Protein AF-0000000079631494 (afdb_homodimer)

Solvent-accessible surface area (backbone atoms only — not comparable to full-atom values): 11395 Å² total; per-residue (Å²): 136,80,81,76,77,78,72,81,71,77,82,71,71,75,70,73,71,72,65,66,73,71,82,59,70,70,81,43,51,79,74,49,32,54,52,45,53,49,49,53,51,52,52,49,53,52,49,53,52,50,48,50,33,50,52,49,50,50,53,48,37,70,70,36,86,76,30,81,77,44,80,50,66,51,57,29,47,50,50,47,45,51,50,52,53,51,44,51,50,56,51,55,66,71,97,136,78,81,76,76,77,71,79,70,78,83,72,73,77,69,66,71,67,64,64,74,70,84,60,67,66,80,41,51,76,75,47,31,52,52,46,52,49,50,53,52,52,52,50,53,50,48,52,51,52,48,50,34,51,53,48,49,50,52,48,38,70,71,36,86,77,30,80,78,43,80,50,66,49,57,30,45,50,50,48,46,51,50,51,52,52,45,52,50,57,53,56,66,71,98

pLDDT: mean 73.11, std 28.24, range [25.7, 98.31]

Organism: Gossypium tomentosum (NCBI:txid34277)

Sequence (190 aa):
MINRLVQHQSTQYPTLEELSIGMIKFKAFDLGCHQIARRVWKDYYAKVRREKISERMKYLQDLVPGCNRITNKAGMLNEIINYVQSLQRQVKVKKMINRLVQHQSTQYPTLEELSIGMIKFKAFDLGCHQIARRVWKDYYAKVRREKISERMKYLQDLVPGCNRITNKAGMLNEIINYVQSLQRQVKVKK

InterPro domains:
  IPR006689 Small GTPase superfamily, ARF/SAR type [PF00025] (3-48)
  IPR006689 Small GTPase superfamily, ARF/SAR type [PR00328] (10-34)
  IPR006689 Small GTPase superfamily, ARF/SAR type [PR00328] (37-62)
  IPR011598 Myc-type, basic helix-loop-helix (bHLH) domain [PS50888] (37-87)
  IPR011598 Myc-type, basic helix-loop-helix (bHLH) domain [SM00353] (43-93)
  IPR024097 Basic helix-loop-helix leucine zipper transcription factor [PTHR12565] (47-91)
  IPR027417 P-loop containing nucleoside triphosphate hydrolase [G3DSA:3.40.50.300] (2-49)
  IPR036638 Helix-loop-helix DNA-binding domain superfamily [G3DSA:4.10.280.10] (50-95)
  IPR036638 Helix-loop-helix DNA-binding domain superfamily [SSF47459] (38-93)

Secondary structure (DSSP, 8-state):
------------S-------SSS------HHHHHHHHHHHHHHHHHHHHHHHHHHHHHHHHHHSTTGGG--SHHHHHHHHHHHHHHHHHHHHHT-/------------S-------SSS------HHHHHHHHHHHHHHHHHHHHHHHHHHHHHHHHHHSTTGGG--SHHHHHHHHHHHHHHHHHHHHHT-

Structure (mmCIF, N/CA/C/O backbone):
data_AF-0000000079631494-model_v1
#
loop_
_entity.id
_entity.type
_entity.pdbx_description
1 polymer 'BHLH domain-containing protein'
#
loop_
_atom_site.group_PDB
_atom_site.id
_atom_site.type_symbol
_atom_site.label_atom_id
_atom_site.label_alt_id
_atom_site.label_comp_id
_atom_site.label_asym_id
_atom_site.label_entity_id
_atom_site.label_seq_id
_atom_site.pdbx_PDB_ins_code
_atom_site.Cartn_x
_atom_site.Cartn_y
_atom_site.Cartn_z
_atom_site.occupancy
_atom_site.B_iso_or_equiv
_atom_site.auth_seq_id
_atom_site.auth_comp_id
_atom_site.auth_asym_id
_atom_site.auth_atom_id
_atom_site.pdbx_PDB_model_num
ATOM 1 N N . MET A 1 1 ? 5.613 -51.5 45.906 1 25.7 1 MET A N 1
ATOM 2 C CA . MET A 1 1 ? 4.691 -50.594 45.188 1 25.7 1 MET A CA 1
ATOM 3 C C . MET A 1 1 ? 5.367 -49.969 43.969 1 25.7 1 MET A C 1
ATOM 5 O O . MET A 1 1 ? 6.141 -49.031 44.125 1 25.7 1 MET A O 1
ATOM 9 N N . ILE A 1 2 ? 5.715 -50.656 42.938 1 30.06 2 ILE A N 1
ATOM 10 C CA . ILE A 1 2 ? 6.652 -50.5 41.812 1 30.06 2 ILE A CA 1
ATOM 11 C C . ILE A 1 2 ? 6.16 -49.438 40.844 1 30.06 2 ILE A C 1
ATOM 13 O O . ILE A 1 2 ? 4.988 -49.438 40.469 1 30.06 2 ILE A O 1
ATOM 17 N N . ASN A 1 3 ? 6.66 -48.188 41 1 25.81 3 ASN A N 1
ATOM 18 C CA . ASN A 1 3 ? 6.352 -46.969 40.25 1 25.81 3 ASN A CA 1
ATOM 19 C C . ASN A 1 3 ? 6.402 -47.219 38.719 1 25.81 3 ASN A C 1
ATOM 21 O O . ASN A 1 3 ? 7.422 -47.656 38.219 1 25.81 3 ASN A O 1
ATOM 25 N N . ARG A 1 4 ? 5.375 -47.719 38.125 1 27.62 4 ARG A N 1
ATOM 26 C CA . ARG A 1 4 ? 5.16 -48.062 36.75 1 27.62 4 ARG A CA 1
ATOM 27 C C . ARG A 1 4 ? 5.52 -46.906 35.812 1 27.62 4 ARG A C 1
ATOM 29 O O . ARG A 1 4 ? 4.984 -45.812 35.969 1 27.62 4 ARG A O 1
ATOM 36 N N . LEU A 1 5 ? 6.742 -46.75 35.375 1 27.25 5 LEU A N 1
ATOM 37 C CA . LEU A 1 5 ? 7.332 -45.812 34.438 1 27.25 5 LEU A CA 1
ATOM 38 C C . LEU A 1 5 ? 6.57 -45.781 33.125 1 27.25 5 LEU A C 1
ATOM 40 O O . LEU A 1 5 ? 6.488 -46.812 32.438 1 27.25 5 LEU A O 1
ATOM 44 N N . VAL A 1 6 ? 5.375 -45.281 32.969 1 30.44 6 VAL A N 1
ATOM 45 C CA . VAL A 1 6 ? 4.574 -45.25 31.75 1 30.44 6 VAL A CA 1
ATOM 46 C C . VAL A 1 6 ? 5.375 -44.562 30.625 1 30.44 6 VAL A C 1
ATOM 48 O O . VAL A 1 6 ? 5.812 -43.438 30.766 1 30.44 6 VAL A O 1
ATOM 51 N N . GLN A 1 7 ? 6.309 -45.156 29.969 1 26.61 7 GLN A N 1
ATOM 52 C CA . GLN A 1 7 ? 7.129 -44.656 28.859 1 26.61 7 GLN A CA 1
ATOM 53 C C . GLN A 1 7 ? 6.266 -44.125 27.719 1 26.61 7 GLN A C 1
ATOM 55 O O . GLN A 1 7 ? 5.309 -44.781 27.297 1 26.61 7 GLN A O 1
ATOM 60 N N . HIS A 1 8 ? 5.977 -42.844 27.703 1 29.08 8 HIS A N 1
ATOM 61 C CA . HIS A 1 8 ? 5.152 -42.25 26.656 1 29.08 8 HIS A CA 1
ATOM 62 C C . HIS A 1 8 ? 5.688 -42.625 25.266 1 29.08 8 HIS A C 1
ATOM 64 O O . HIS A 1 8 ? 6.891 -42.562 25.031 1 29.08 8 HIS A O 1
ATOM 70 N N . GLN A 1 9 ? 5.238 -43.656 24.625 1 30.67 9 GLN A N 1
ATOM 71 C CA . GLN A 1 9 ? 5.539 -44.219 23.297 1 30.67 9 GLN A CA 1
ATOM 72 C C . GLN A 1 9 ? 5.594 -43.094 22.25 1 30.67 9 GLN A C 1
ATOM 74 O O . GLN A 1 9 ? 4.855 -42.125 22.344 1 30.67 9 GLN A O 1
ATOM 79 N N . SER A 1 10 ? 6.719 -42.906 21.562 1 30.72 10 SER A N 1
ATOM 80 C CA . SER A 1 10 ? 7.082 -41.969 20.516 1 30.72 10 SER A CA 1
ATOM 81 C C . SER A 1 10 ? 5.984 -41.875 19.453 1 30.72 10 SER A C 1
ATOM 83 O O . SER A 1 10 ? 5.484 -42.875 18.984 1 30.72 10 SER A O 1
ATOM 85 N N . THR A 1 11 ? 5.078 -40.875 19.453 1 35.44 11 THR A N 1
ATOM 86 C CA . THR A 1 11 ? 3.838 -40.812 18.672 1 35.44 11 THR A CA 1
ATOM 87 C C . THR A 1 11 ? 4.094 -41.125 17.203 1 35.44 11 THR A C 1
ATOM 89 O O . THR A 1 11 ? 4.816 -40.406 16.531 1 35.44 11 THR A O 1
ATOM 92 N N . GLN A 1 12 ? 4.422 -42.25 16.766 1 31.3 12 GLN A N 1
ATOM 93 C CA . GLN A 1 12 ? 4.812 -42.781 15.461 1 31.3 12 GLN A CA 1
ATOM 94 C C . GLN A 1 12 ? 3.943 -42.188 14.352 1 31.3 12 GLN A C 1
ATOM 96 O O . GLN A 1 12 ? 4.383 -42.0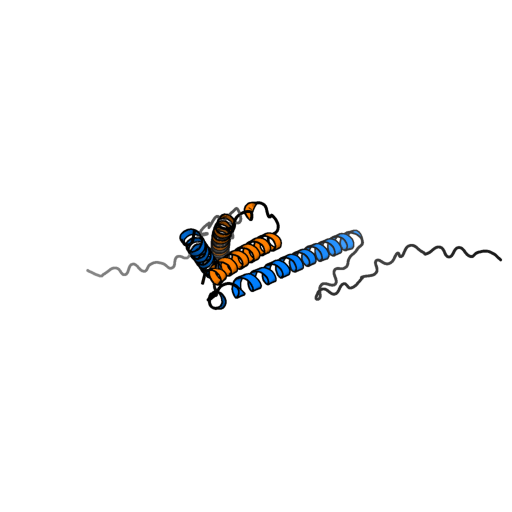94 13.203 1 31.3 12 GLN A O 1
ATOM 101 N N . TYR A 1 13 ? 2.629 -42.438 14.367 1 31.53 13 TYR A N 1
ATOM 102 C CA . TYR A 1 13 ? 1.719 -42.188 13.258 1 31.53 13 TYR A CA 1
ATOM 103 C C . TYR A 1 13 ? 1.64 -40.719 12.938 1 31.53 13 TYR A C 1
ATOM 105 O O . TYR A 1 13 ? 1.475 -39.875 13.844 1 31.53 13 TYR A O 1
ATOM 113 N N . PRO A 1 14 ? 2.365 -40.25 11.812 1 34.06 14 PRO A N 1
ATOM 114 C CA . PRO A 1 14 ? 2.273 -38.844 11.406 1 34.06 14 PRO A CA 1
ATOM 115 C C . PRO A 1 14 ? 0.845 -38.312 11.453 1 34.06 14 PRO A C 1
ATOM 117 O O . PRO A 1 14 ? -0.058 -38.906 10.852 1 34.06 14 PRO A O 1
ATOM 120 N N . THR A 1 15 ? 0.24 -38.156 12.523 1 34.41 15 THR A N 1
ATOM 121 C CA . THR A 1 15 ? -1.124 -37.688 12.695 1 34.41 15 THR A CA 1
ATOM 122 C C . THR A 1 15 ? -1.37 -36.438 11.828 1 34.41 15 THR A C 1
ATOM 124 O O . THR A 1 15 ? -0.594 -35.5 11.859 1 34.41 15 THR A O 1
ATOM 127 N N . LEU A 1 16 ? -2.09 -36.625 10.664 1 35.81 16 LEU A N 1
ATOM 128 C CA . LEU A 1 16 ? -2.631 -35.688 9.688 1 35.81 16 LEU A CA 1
ATOM 129 C C . LEU A 1 16 ? -3.203 -34.438 10.383 1 35.81 16 LEU A C 1
ATOM 131 O O . LEU A 1 16 ? -4.191 -34.531 11.109 1 35.81 16 LEU A O 1
ATOM 135 N N . GLU A 1 17 ? -2.572 -33.875 11.297 1 32.12 17 GLU A N 1
ATOM 136 C CA . GLU A 1 17 ? -3.297 -32.688 11.742 1 32.12 17 GLU A CA 1
ATOM 137 C C . GLU A 1 17 ? -3.859 -31.906 10.555 1 32.12 17 GLU A C 1
ATOM 139 O O . GLU A 1 17 ? -3.131 -31.578 9.609 1 32.12 17 GLU A O 1
ATOM 144 N N . GLU A 1 18 ? -5.141 -32.281 10.141 1 33.09 18 GLU A N 1
ATOM 145 C CA . GLU A 1 18 ? -6.035 -31.672 9.164 1 33.09 18 GLU A CA 1
ATOM 146 C C . GLU A 1 18 ? -6.004 -30.156 9.25 1 33.09 18 GLU A C 1
ATOM 148 O O . GLU A 1 18 ? -6.496 -29.562 10.219 1 33.09 18 GLU A O 1
ATOM 153 N N . LEU A 1 19 ? -4.898 -29.453 9.422 1 33.91 19 LEU A N 1
ATOM 154 C CA . LEU A 1 19 ? -5.176 -28.031 9.281 1 33.91 19 LEU A CA 1
ATOM 155 C C . LEU A 1 19 ? -5.883 -27.75 7.957 1 33.91 19 LEU A C 1
ATOM 157 O O . LEU A 1 19 ? -5.367 -28.078 6.887 1 33.91 19 LEU A O 1
ATOM 161 N N . SER A 1 20 ? -7.203 -28.078 7.879 1 32.62 20 SER A N 1
ATOM 162 C CA . SER A 1 20 ? -8.141 -27.766 6.805 1 32.62 20 SER A CA 1
ATOM 163 C C . SER A 1 20 ? -7.938 -26.344 6.293 1 32.62 20 SER A C 1
ATOM 165 O O . SER A 1 20 ? -8.461 -25.391 6.875 1 32.62 20 SER A O 1
ATOM 167 N N . ILE A 1 21 ? -6.805 -25.609 6.062 1 34.81 21 ILE A N 1
ATOM 168 C CA . ILE A 1 21 ? -7 -24.359 5.344 1 34.81 21 ILE A CA 1
ATOM 169 C C . ILE A 1 21 ? -7.352 -24.641 3.887 1 34.81 21 ILE A C 1
ATOM 171 O O . ILE A 1 21 ? -6.496 -25.078 3.107 1 34.81 21 ILE A O 1
ATOM 175 N N . GLY A 1 22 ? -8.703 -24.594 3.359 1 35.84 22 GLY A N 1
ATOM 176 C CA . GLY A 1 22 ? -9.383 -25.172 2.205 1 35.84 22 GLY A CA 1
ATOM 177 C C . GLY A 1 22 ? -9.18 -26.672 2.074 1 35.84 22 GLY A C 1
ATOM 178 O O . GLY A 1 22 ? -9.078 -27.375 3.078 1 35.84 22 GLY A O 1
ATOM 179 N N . MET A 1 23 ? -9.391 -27.344 0.774 1 38 23 MET A N 1
ATOM 180 C CA . MET A 1 23 ? -9.352 -28.766 0.436 1 38 23 MET A CA 1
ATOM 181 C C . MET A 1 23 ? -7.949 -29.328 0.611 1 38 23 MET A C 1
ATOM 183 O O . MET A 1 23 ? -7.703 -30.5 0.327 1 38 23 MET A O 1
ATOM 187 N N . ILE A 1 24 ? -6.973 -28.594 0.428 1 37.75 24 ILE A N 1
ATOM 188 C CA . ILE A 1 24 ? -5.711 -29.297 0.184 1 37.75 24 ILE A CA 1
ATOM 189 C C . ILE A 1 24 ? -5.215 -29.938 1.479 1 37.75 24 ILE A C 1
ATOM 191 O O . ILE A 1 24 ? -4.965 -29.234 2.467 1 37.75 24 ILE A O 1
ATOM 195 N N . LYS A 1 25 ? -5.832 -31.141 1.816 1 41.41 25 LYS A N 1
ATOM 196 C CA . LYS A 1 25 ? -5.277 -32.062 2.797 1 41.41 25 LYS A CA 1
ATOM 197 C C . LYS A 1 25 ? -3.775 -32.25 2.588 1 41.41 25 LYS A C 1
ATOM 199 O O . LYS A 1 25 ? -3.35 -32.844 1.586 1 41.41 25 LYS A O 1
ATOM 204 N N . PHE A 1 26 ? -2.93 -31.266 2.688 1 42.78 26 PHE A N 1
ATOM 205 C CA . PHE A 1 26 ? -1.511 -31.531 2.48 1 42.78 26 PHE A CA 1
ATOM 206 C C . PHE A 1 26 ? -1.047 -32.688 3.346 1 42.78 26 PHE A C 1
ATOM 208 O O . PHE A 1 26 ? -1.36 -32.75 4.535 1 42.78 26 PHE A O 1
ATOM 215 N N . LYS A 1 27 ? -1.123 -33.938 2.912 1 39.34 27 LYS A N 1
ATOM 216 C CA . LYS A 1 27 ? -0.335 -35.062 3.402 1 39.34 27 LYS A CA 1
ATOM 217 C C . LYS A 1 27 ? 1.029 -34.594 3.906 1 39.34 27 LYS A C 1
ATOM 219 O O . LYS A 1 27 ? 1.881 -34.188 3.115 1 39.34 27 LYS A O 1
ATOM 224 N N . ALA A 1 28 ? 1.195 -33.906 4.961 1 43.78 28 ALA A N 1
ATOM 225 C CA . ALA A 1 28 ? 2.324 -33.625 5.84 1 43.78 28 ALA A CA 1
ATOM 226 C C . ALA A 1 28 ? 3.129 -34.875 6.141 1 43.78 28 ALA A C 1
ATOM 228 O O . ALA A 1 28 ? 2.693 -35.719 6.922 1 43.78 28 ALA A O 1
ATOM 229 N N . PHE A 1 29 ? 3.508 -35.656 5.41 1 44 29 PHE A N 1
ATOM 230 C CA . PHE A 1 29 ? 4.688 -36.406 5.824 1 44 29 PHE A CA 1
ATOM 231 C C . PHE A 1 29 ? 5.648 -35.531 6.605 1 44 29 PHE A C 1
ATOM 233 O O . PHE A 1 29 ? 5.539 -34.312 6.566 1 44 29 PHE A O 1
ATOM 240 N N . ASP A 1 30 ? 6.645 -36 7.59 1 51.44 30 ASP A N 1
ATOM 241 C CA . ASP A 1 30 ? 7.473 -35.344 8.594 1 51.44 30 ASP A CA 1
ATOM 242 C C . ASP A 1 30 ? 7.996 -34 8.07 1 51.44 30 ASP A C 1
ATOM 244 O O . ASP A 1 30 ? 7.879 -32.969 8.742 1 51.44 30 ASP A O 1
ATOM 248 N N . LEU A 1 31 ? 8.953 -34.125 7.129 1 54.09 31 LEU A N 1
ATOM 249 C CA . LEU A 1 31 ? 9.688 -32.969 6.59 1 54.09 31 LEU A CA 1
ATOM 250 C C . LEU A 1 31 ? 8.75 -32 5.867 1 54.09 31 LEU A C 1
ATOM 252 O O . LEU A 1 31 ? 8.953 -30.797 5.898 1 54.09 31 LEU A O 1
ATOM 256 N N . GLY A 1 32 ? 7.738 -32.719 5.422 1 54.09 32 GLY A N 1
ATOM 257 C CA . GLY A 1 32 ? 6.816 -31.922 4.621 1 54.09 32 GLY A CA 1
ATOM 258 C C . GLY A 1 32 ? 5.855 -31.109 5.461 1 54.09 32 GLY A C 1
ATOM 259 O O . GLY A 1 32 ? 5.457 -30 5.059 1 54.09 32 GLY A O 1
ATOM 260 N N . CYS A 1 33 ? 5.707 -31.688 6.781 1 60.72 33 CYS A N 1
ATOM 261 C CA . CYS A 1 33 ? 4.754 -31.016 7.656 1 60.72 33 CYS A CA 1
ATOM 262 C C . CYS A 1 33 ? 5.324 -29.703 8.18 1 60.72 33 CYS A C 1
ATOM 264 O O . CYS A 1 33 ? 4.613 -28.703 8.258 1 60.72 33 CYS A O 1
ATOM 266 N N . HIS A 1 34 ? 6.668 -29.891 8.445 1 76.44 34 HIS A N 1
ATOM 267 C CA . HIS A 1 34 ? 7.312 -28.688 8.977 1 76.44 34 HIS A CA 1
ATOM 268 C C . HIS A 1 34 ? 7.359 -27.578 7.93 1 76.44 34 HIS A C 1
ATOM 270 O O . HIS A 1 34 ? 7.047 -26.422 8.227 1 76.44 34 HIS A O 1
ATOM 276 N N . GLN A 1 35 ? 7.578 -28.031 6.766 1 74.62 35 GLN A N 1
ATOM 277 C CA . GLN A 1 35 ? 7.676 -27.047 5.699 1 74.62 35 GLN A CA 1
ATOM 278 C C . GLN A 1 35 ? 6.312 -26.438 5.387 1 74.62 35 GLN A C 1
ATOM 280 O O . GLN A 1 35 ? 6.211 -25.234 5.137 1 74.62 35 GLN A O 1
ATOM 285 N N . ILE A 1 36 ? 5.387 -27.312 5.48 1 75.69 36 ILE A N 1
ATOM 286 C CA . ILE A 1 36 ? 4.039 -26.828 5.211 1 75.69 36 ILE A CA 1
ATOM 287 C C . ILE A 1 36 ? 3.598 -25.875 6.316 1 75.69 36 ILE A C 1
ATOM 289 O O . ILE A 1 36 ? 3.051 -24.812 6.043 1 75.69 36 ILE A O 1
ATOM 293 N N . ALA A 1 37 ? 3.758 -26.344 7.543 1 83.19 37 ALA A N 1
ATOM 294 C CA . ALA A 1 37 ? 3.41 -25.5 8.688 1 83.19 37 ALA A CA 1
ATOM 295 C C . ALA A 1 37 ? 4.125 -24.156 8.617 1 83.19 37 ALA A C 1
ATOM 297 O O . ALA A 1 37 ? 3.527 -23.109 8.898 1 83.19 37 ALA A O 1
ATOM 298 N N . ARG A 1 38 ? 5.344 -24.172 8.195 1 87.25 38 ARG A N 1
ATOM 299 C CA . ARG A 1 38 ? 6.121 -22.953 8.078 1 87.25 38 ARG A CA 1
ATOM 300 C C . ARG A 1 38 ? 5.531 -22.016 7.016 1 87.25 38 ARG A C 1
ATOM 302 O O . ARG A 1 38 ? 5.465 -20.812 7.215 1 87.25 38 ARG A O 1
ATOM 309 N N . ARG A 1 39 ? 5.156 -22.594 5.988 1 85.88 39 ARG A N 1
ATOM 310 C CA . ARG A 1 39 ? 4.566 -21.812 4.906 1 85.88 39 ARG A CA 1
ATOM 311 C C . ARG A 1 39 ? 3.2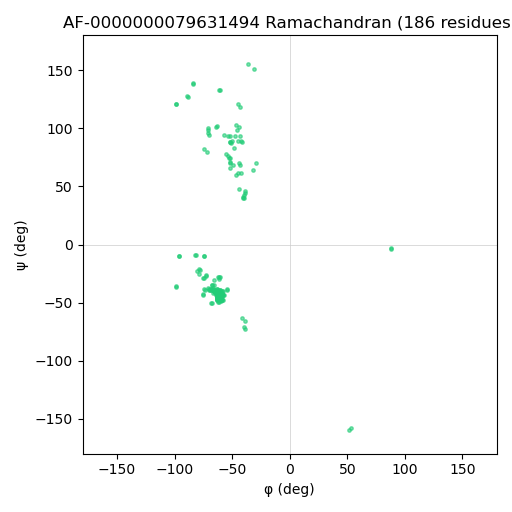36 -21.203 5.336 1 85.88 39 ARG A C 1
ATOM 313 O O . ARG A 1 39 ? 2.969 -20.031 5.062 1 85.88 39 ARG A O 1
ATOM 320 N N . VAL A 1 40 ? 2.477 -21.953 6.07 1 81.75 40 VAL A N 1
ATOM 321 C CA . VAL A 1 40 ? 1.175 -21.484 6.535 1 81.75 40 VAL A CA 1
ATOM 322 C C . VAL A 1 40 ? 1.358 -20.312 7.5 1 81.75 40 VAL A C 1
ATOM 324 O O . VAL A 1 40 ? 0.648 -19.312 7.406 1 81.75 40 VAL A O 1
ATOM 327 N N . TRP A 1 41 ? 2.383 -20.422 8.352 1 89.81 41 TRP A N 1
ATOM 328 C CA . TRP A 1 41 ? 2.637 -19.359 9.32 1 89.81 41 TRP A CA 1
ATOM 329 C C . TRP A 1 41 ? 3.139 -18.094 8.625 1 89.81 41 TRP A C 1
ATOM 331 O O . TRP A 1 41 ? 2.734 -16.984 8.977 1 89.81 41 TRP A O 1
ATOM 341 N N . LYS A 1 42 ? 3.965 -18.328 7.641 1 94.19 42 LYS A N 1
ATOM 342 C CA . LYS A 1 42 ? 4.484 -17.188 6.879 1 94.19 42 LYS A CA 1
ATOM 343 C C . LYS A 1 42 ? 3.359 -16.453 6.164 1 94.19 42 LYS A C 1
ATOM 345 O O . LYS A 1 42 ? 3.289 -15.219 6.223 1 94.19 42 LYS A O 1
ATOM 350 N N . ASP A 1 43 ? 2.49 -17.141 5.613 1 90.12 43 ASP A N 1
ATOM 351 C CA . ASP A 1 43 ? 1.368 -16.531 4.906 1 90.12 43 ASP A CA 1
ATOM 352 C C . ASP A 1 43 ? 0.432 -15.82 5.875 1 90.12 43 ASP A C 1
ATOM 354 O O . ASP A 1 43 ? -0.083 -14.742 5.57 1 90.12 43 ASP A O 1
ATOM 358 N N . TYR A 1 44 ? 0.201 -16.391 7.043 1 95 44 TYR A N 1
ATOM 359 C CA . TYR A 1 44 ? -0.66 -15.805 8.062 1 95 44 TYR A CA 1
ATOM 360 C C . TYR A 1 44 ? -0.103 -14.461 8.531 1 95 44 TYR A C 1
ATOM 362 O O . TYR A 1 44 ? -0.833 -13.469 8.609 1 95 44 TYR A O 1
ATOM 370 N N . TYR A 1 45 ? 1.158 -14.477 8.844 1 96.12 45 TYR A N 1
ATOM 371 C CA . TYR A 1 45 ? 1.781 -13.25 9.328 1 96.12 45 TYR A CA 1
ATOM 372 C C . TYR A 1 45 ? 1.765 -12.164 8.258 1 96.12 45 TYR A C 1
ATOM 374 O O . TYR A 1 45 ? 1.567 -10.984 8.562 1 96.12 45 TYR A O 1
ATOM 382 N N . ALA A 1 46 ? 1.97 -12.57 7.102 1 96.75 46 ALA A N 1
ATOM 383 C CA . ALA A 1 46 ? 1.882 -11.617 5.996 1 96.75 46 ALA A CA 1
ATOM 384 C C . ALA A 1 46 ? 0.483 -11.016 5.902 1 96.75 46 ALA A C 1
ATOM 386 O O . ALA A 1 46 ? 0.333 -9.812 5.68 1 96.75 46 ALA A O 1
ATOM 387 N N . LYS A 1 47 ? -0.458 -11.852 6.02 1 96.56 47 LYS A N 1
ATOM 388 C CA . LYS A 1 47 ? -1.844 -11.398 5.988 1 96.56 47 LYS A CA 1
ATOM 389 C C . LYS A 1 47 ? 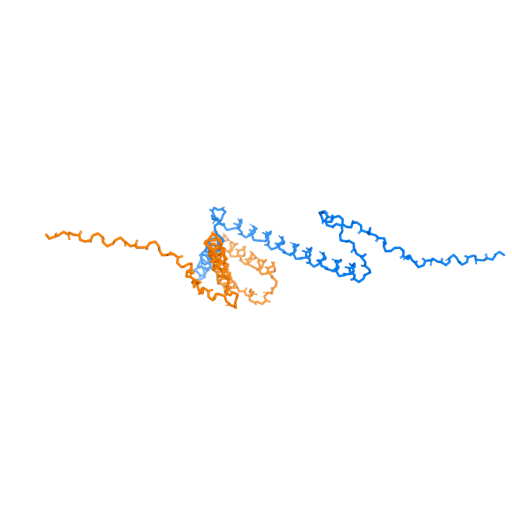-2.119 -10.398 7.113 1 96.56 47 LYS A C 1
ATOM 391 O O . LYS A 1 47 ? -2.707 -9.344 6.883 1 96.56 47 LYS A O 1
ATOM 396 N N . VAL A 1 48 ? -1.743 -10.711 8.25 1 97.25 48 VAL A N 1
ATOM 397 C CA . VAL A 1 48 ? -1.955 -9.859 9.414 1 97.25 48 VAL A CA 1
ATOM 398 C C . VAL A 1 48 ? -1.267 -8.516 9.211 1 97.25 48 VAL A C 1
ATOM 400 O O . VAL A 1 48 ? -1.836 -7.465 9.516 1 97.25 48 VAL A O 1
ATOM 403 N N . ARG A 1 49 ? -0.067 -8.578 8.75 1 97.56 49 ARG A N 1
ATOM 404 C CA . ARG A 1 49 ? 0.671 -7.355 8.469 1 97.56 49 ARG A CA 1
ATOM 405 C C . ARG A 1 49 ? -0.069 -6.488 7.457 1 97.56 49 ARG A C 1
ATOM 407 O O . ARG A 1 49 ? -0.221 -5.281 7.656 1 97.56 49 ARG A O 1
ATOM 414 N N . ARG A 1 50 ? -0.575 -7.066 6.441 1 96.94 50 ARG A N 1
ATOM 415 C CA . ARG A 1 50 ? -1.301 -6.336 5.406 1 96.94 50 ARG A CA 1
ATOM 416 C C . ARG A 1 50 ? -2.59 -5.734 5.961 1 96.94 50 ARG A C 1
ATOM 418 O O . ARG A 1 50 ? -2.949 -4.605 5.625 1 96.94 50 ARG A O 1
ATOM 425 N N . GLU A 1 51 ? -3.262 -6.461 6.797 1 97.88 51 GLU A N 1
ATOM 426 C CA . GLU A 1 51 ? -4.492 -5.988 7.422 1 97.88 51 GLU A CA 1
ATOM 427 C C . GLU A 1 51 ? -4.23 -4.777 8.312 1 97.88 51 GLU A C 1
ATOM 429 O O . GLU A 1 51 ? -4.996 -3.812 8.297 1 97.88 51 GLU A O 1
ATOM 434 N N . LYS A 1 52 ? -3.178 -4.898 9.062 1 98.12 52 LYS A N 1
ATOM 435 C CA . LYS A 1 52 ? -2.809 -3.771 9.906 1 98.12 52 LYS A CA 1
ATOM 436 C C . LYS A 1 52 ? -2.516 -2.527 9.078 1 98.12 52 LYS A C 1
ATOM 438 O O . LYS A 1 52 ? -2.971 -1.431 9.406 1 98.12 52 LYS A O 1
ATOM 443 N N . ILE A 1 53 ? -1.802 -2.65 8.039 1 97.75 53 ILE A N 1
ATOM 444 C CA . ILE A 1 53 ? -1.477 -1.547 7.145 1 97.75 53 ILE A CA 1
ATOM 445 C C . ILE A 1 53 ? -2.762 -0.957 6.562 1 97.75 53 ILE A C 1
ATOM 447 O O . ILE A 1 53 ? -2.93 0.264 6.527 1 97.75 53 ILE A O 1
ATOM 451 N N . SER A 1 54 ? -3.623 -1.849 6.148 1 97.19 54 SER A N 1
ATOM 452 C CA . SER A 1 54 ? -4.891 -1.413 5.574 1 97.19 54 SER A CA 1
ATOM 453 C C . SER A 1 54 ? -5.715 -0.625 6.59 1 97.19 54 SER A C 1
ATOM 455 O O . SER A 1 54 ? -6.359 0.365 6.238 1 97.19 54 SER A O 1
ATOM 457 N N . GLU A 1 55 ? -5.781 -1.006 7.805 1 98.19 55 GLU A N 1
ATOM 458 C CA . GLU A 1 55 ? -6.5 -0.32 8.875 1 98.19 55 GLU A CA 1
ATOM 459 C C . GLU A 1 55 ? -5.949 1.087 9.094 1 98.19 55 GLU A C 1
ATOM 461 O O . GLU A 1 55 ? -6.715 2.041 9.258 1 98.19 55 GLU A O 1
ATOM 466 N N . ARG A 1 56 ? -4.688 1.2 9.102 1 97.56 56 ARG A N 1
ATOM 467 C CA . ARG A 1 56 ? -4.07 2.508 9.305 1 97.56 56 ARG A CA 1
ATOM 468 C C . ARG A 1 56 ? -4.328 3.426 8.117 1 97.56 56 ARG A C 1
ATOM 470 O O . ARG A 1 56 ? -4.555 4.625 8.289 1 97.56 56 ARG A O 1
ATOM 477 N N . MET A 1 57 ? -4.289 2.881 6.957 1 97.31 57 MET A N 1
ATOM 478 C CA . MET A 1 57 ? -4.609 3.646 5.758 1 97.31 57 MET A CA 1
ATOM 479 C C . MET A 1 57 ? -6.047 4.156 5.805 1 97.31 57 MET A C 1
ATOM 481 O O . MET A 1 57 ? -6.316 5.301 5.434 1 97.31 57 MET A O 1
ATOM 485 N N . LYS A 1 58 ? -6.918 3.346 6.266 1 97.12 58 LYS A N 1
ATOM 486 C CA . LYS A 1 58 ? -8.312 3.76 6.402 1 97.12 58 LYS A CA 1
ATOM 487 C C . LYS A 1 58 ? -8.453 4.918 7.387 1 97.12 58 LYS A C 1
ATOM 489 O O . LYS A 1 58 ? -9.203 5.859 7.141 1 97.12 58 LYS A O 1
ATOM 494 N N . TYR A 1 59 ? -7.781 4.836 8.508 1 97.12 59 TYR A N 1
ATOM 495 C CA . TYR A 1 59 ? -7.789 5.93 9.469 1 97.12 59 TYR A CA 1
ATOM 496 C C . TYR A 1 59 ? -7.293 7.223 8.836 1 97.12 59 TYR A C 1
ATOM 498 O O . TYR A 1 59 ? -7.871 8.289 9.047 1 97.12 59 TYR A O 1
ATOM 506 N N . LEU A 1 60 ? -6.219 7.129 8.047 1 97.44 60 LEU A N 1
ATOM 507 C CA . LEU A 1 60 ? -5.656 8.297 7.375 1 97.44 60 LEU A CA 1
ATOM 508 C C . LEU A 1 60 ? -6.652 8.883 6.379 1 97.44 60 LEU A C 1
ATOM 510 O O . LEU A 1 60 ? -6.809 10.109 6.297 1 97.44 60 LEU A O 1
ATOM 514 N N . GLN A 1 61 ? -7.25 8.031 5.676 1 97.12 61 GLN A N 1
ATOM 515 C CA . GLN A 1 61 ? -8.273 8.461 4.734 1 97.12 61 GLN A CA 1
ATOM 516 C C . GLN A 1 61 ? -9.398 9.211 5.445 1 97.12 61 GLN A C 1
ATOM 518 O O . GLN A 1 61 ? -9.914 10.195 4.93 1 97.12 61 GLN A O 1
ATOM 523 N N . ASP A 1 62 ? -9.773 8.766 6.559 1 96.56 62 ASP A N 1
ATOM 524 C CA . ASP A 1 62 ? -10.867 9.367 7.312 1 96.56 62 ASP A CA 1
ATOM 525 C C . ASP A 1 62 ? -10.445 10.703 7.914 1 96.56 62 ASP A C 1
ATOM 527 O O . ASP A 1 62 ? -11.289 11.578 8.156 1 96.56 62 ASP A O 1
ATOM 531 N N . LEU A 1 63 ? -9.258 10.859 8.141 1 96.25 63 LEU A N 1
ATOM 532 C CA . LEU A 1 63 ? -8.719 12.062 8.758 1 96.25 63 LEU A CA 1
ATOM 533 C C . LEU A 1 63 ? -8.688 13.219 7.758 1 96.25 63 LEU A C 1
ATOM 535 O O . LEU A 1 63 ? -8.734 14.383 8.148 1 96.25 63 LEU A O 1
ATOM 539 N N . VAL A 1 64 ? -8.547 12.812 6.531 1 97.38 64 VAL A N 1
ATOM 540 C CA . VAL A 1 64 ? -8.359 13.82 5.496 1 97.38 64 VAL A CA 1
ATOM 541 C C . VAL A 1 64 ? -9.68 14.094 4.785 1 97.38 64 VAL A C 1
ATOM 543 O O . VAL A 1 64 ? -10.258 13.188 4.172 1 97.38 64 VAL A O 1
ATOM 546 N N . PRO A 1 65 ? -10.094 15.266 4.828 1 95.69 65 PRO A N 1
ATOM 547 C CA . PRO A 1 65 ? -11.375 15.578 4.191 1 95.69 65 PRO A CA 1
ATOM 548 C C . PRO A 1 65 ? -11.375 15.297 2.689 1 95.69 65 PRO A C 1
ATOM 550 O O . PRO A 1 65 ? -10.406 15.633 2 1 95.69 65 PRO A O 1
ATOM 553 N N . GLY A 1 66 ? -12.422 14.609 2.131 1 92.75 66 GLY A N 1
ATOM 554 C CA . GLY A 1 66 ? -12.602 14.398 0.705 1 92.75 66 GLY A CA 1
ATOM 555 C C . GLY A 1 66 ? -11.891 13.156 0.196 1 92.75 66 GLY A C 1
ATOM 556 O O . GLY A 1 66 ? -12 12.812 -0.983 1 92.75 66 GLY A O 1
ATOM 557 N N . CYS A 1 67 ? -11.203 12.523 1.011 1 95.38 67 CYS A N 1
ATOM 558 C CA . CYS A 1 67 ? -10.367 11.406 0.567 1 95.38 67 CYS A CA 1
ATOM 559 C C . CYS A 1 67 ? -11.203 10.156 0.346 1 95.38 67 CYS A C 1
ATOM 561 O O . CYS A 1 67 ? -10.836 9.289 -0.448 1 95.38 67 CYS A O 1
ATOM 563 N N . ASN A 1 68 ? -12.344 10.133 0.974 1 91 68 ASN A N 1
ATOM 564 C CA . ASN A 1 68 ? -13.156 8.922 0.885 1 91 68 ASN A CA 1
ATOM 565 C C . ASN A 1 68 ? -13.828 8.797 -0.479 1 91 68 ASN A C 1
ATOM 567 O O . ASN A 1 68 ? -14.32 7.727 -0.841 1 91 68 ASN A O 1
ATOM 571 N N . ARG A 1 69 ? -13.789 9.75 -1.271 1 93.31 69 ARG A N 1
ATOM 572 C CA . ARG A 1 69 ? -14.43 9.734 -2.582 1 93.31 69 ARG A CA 1
ATOM 573 C C . ARG A 1 69 ? -13.438 9.352 -3.676 1 93.31 69 ARG A C 1
ATOM 575 O O . ARG A 1 69 ? -13.82 9.188 -4.836 1 93.31 69 ARG A O 1
ATOM 582 N N . ILE A 1 70 ? -12.242 9.328 -3.268 1 93.25 70 ILE A N 1
ATOM 583 C CA . ILE A 1 70 ? -11.203 9.008 -4.234 1 93.25 70 ILE A CA 1
ATOM 584 C C . ILE A 1 70 ? -10.984 7.492 -4.273 1 93.25 70 ILE A C 1
ATOM 58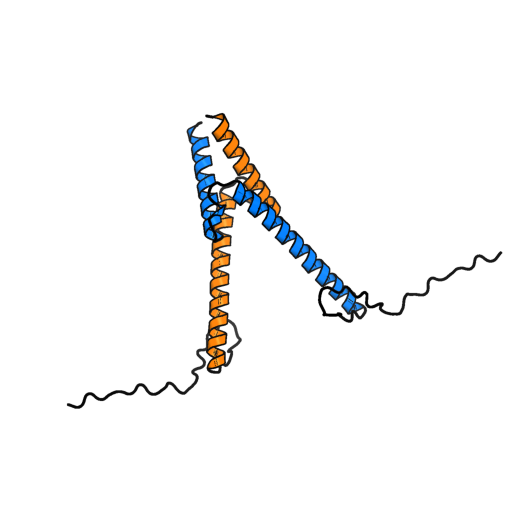6 O O . ILE A 1 70 ? -10.773 6.867 -3.232 1 93.25 70 ILE A O 1
ATOM 590 N N . T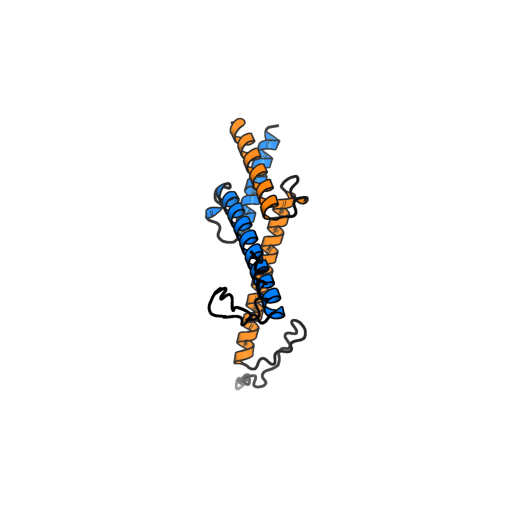HR A 1 71 ? -11.055 7 -5.484 1 92.88 71 THR A N 1
ATOM 591 C CA . THR A 1 71 ? -11.062 5.543 -5.594 1 92.88 71 THR A CA 1
ATOM 592 C C . THR A 1 71 ? -9.664 5.02 -5.926 1 92.88 71 THR A C 1
ATOM 594 O O . THR A 1 71 ? -9.281 3.939 -5.477 1 92.88 71 THR A O 1
ATOM 597 N N . ASN A 1 72 ? -9.008 5.789 -6.727 1 95.19 72 ASN A N 1
ATOM 598 C CA . ASN A 1 72 ? -7.668 5.309 -7.062 1 95.19 72 ASN A CA 1
ATOM 599 C C . ASN A 1 72 ? -6.648 5.699 -5.996 1 95.19 72 ASN A C 1
ATOM 601 O O . ASN A 1 72 ? 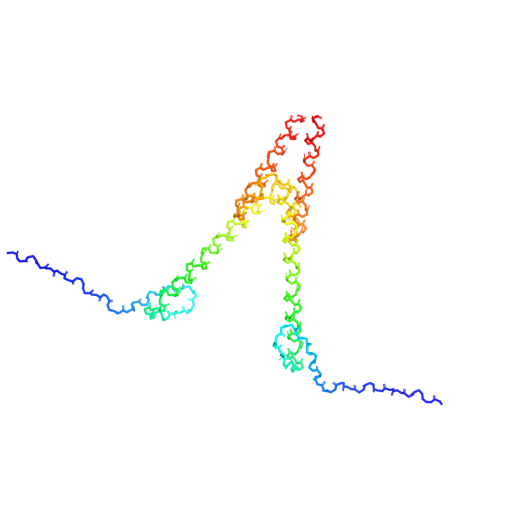-6.691 6.809 -5.469 1 95.19 72 ASN A O 1
ATOM 605 N N . LYS A 1 73 ? -5.816 4.762 -5.723 1 95.56 73 LYS A N 1
ATOM 606 C CA . LYS A 1 73 ? -4.895 4.898 -4.602 1 95.56 73 LYS A CA 1
ATOM 607 C C . LYS A 1 73 ? -3.939 6.07 -4.816 1 95.56 73 LYS A C 1
ATOM 609 O O . LYS A 1 73 ? -3.658 6.828 -3.883 1 95.56 73 LYS A O 1
ATOM 614 N N . ALA A 1 74 ? -3.4 6.145 -6.035 1 97.31 74 ALA A N 1
ATOM 615 C CA . ALA A 1 74 ? -2.51 7.27 -6.312 1 97.31 74 ALA A CA 1
ATOM 616 C C . ALA A 1 74 ? -3.225 8.602 -6.102 1 97.31 74 ALA A C 1
ATOM 618 O O . ALA A 1 74 ? -2.65 9.547 -5.555 1 97.31 74 ALA A O 1
ATOM 619 N N . GLY A 1 75 ? -4.48 8.734 -6.562 1 97.56 75 GLY A N 1
ATOM 620 C CA . GLY A 1 75 ? -5.301 9.914 -6.34 1 97.56 75 GLY A CA 1
ATOM 621 C C . GLY A 1 75 ? -5.551 10.203 -4.871 1 97.56 75 GLY A C 1
ATOM 622 O O . GLY A 1 75 ? -5.5 11.359 -4.441 1 97.56 75 GLY A O 1
ATOM 623 N N . MET A 1 76 ? -5.77 9.227 -4.078 1 97.75 76 MET A N 1
ATOM 624 C CA . MET A 1 76 ? -5.965 9.367 -2.637 1 97.75 76 MET A CA 1
ATOM 625 C C . MET A 1 76 ? -4.723 9.953 -1.976 1 97.75 76 MET A C 1
ATOM 627 O O . MET A 1 76 ? -4.824 10.883 -1.168 1 97.75 76 MET A O 1
ATOM 631 N N . LEU A 1 77 ? -3.648 9.445 -2.359 1 97.81 77 LEU A N 1
ATOM 632 C CA . LEU A 1 77 ? -2.391 9.93 -1.797 1 97.81 77 LEU A CA 1
ATOM 633 C C . LEU A 1 77 ? -2.135 11.375 -2.197 1 97.81 77 LEU A C 1
ATOM 635 O O . LEU A 1 77 ? -1.636 12.172 -1.395 1 97.81 77 LEU A O 1
ATOM 639 N N . ASN A 1 78 ? -2.482 11.609 -3.473 1 97.69 78 ASN A N 1
ATOM 640 C CA . ASN A 1 78 ? -2.346 12.992 -3.904 1 97.69 78 ASN A CA 1
ATOM 641 C C . ASN A 1 78 ? -3.209 13.93 -3.064 1 97.69 78 ASN A C 1
ATOM 643 O O . ASN A 1 78 ? -2.779 15.031 -2.713 1 97.69 78 ASN A O 1
ATOM 647 N N . GLU A 1 79 ? -4.383 13.547 -2.752 1 97.69 79 GLU A N 1
ATOM 648 C CA . GLU A 1 79 ? -5.25 14.359 -1.906 1 97.69 79 GLU A CA 1
ATOM 649 C C . GLU A 1 79 ? -4.648 14.547 -0.517 1 97.69 79 GLU A C 1
ATOM 651 O O . GLU A 1 79 ? -4.707 15.648 0.047 1 97.69 79 GLU A O 1
ATOM 656 N N . ILE A 1 80 ? -4.09 13.594 0.085 1 98.12 80 ILE A N 1
ATOM 657 C CA . ILE A 1 80 ? -3.469 13.641 1.403 1 98.12 80 ILE A CA 1
ATOM 658 C C . ILE A 1 80 ? -2.277 14.594 1.381 1 98.12 80 ILE A C 1
ATOM 660 O O . ILE A 1 80 ? -2.135 15.438 2.27 1 98.12 80 ILE A O 1
ATOM 664 N N . ILE A 1 81 ? -1.499 14.422 0.379 1 98.31 81 ILE A N 1
ATOM 665 C CA . ILE A 1 81 ? -0.316 15.258 0.216 1 98.31 81 ILE A CA 1
ATOM 666 C C . ILE A 1 81 ? -0.731 16.719 0.131 1 98.31 81 ILE A C 1
ATOM 668 O O . ILE A 1 81 ? -0.168 17.578 0.823 1 98.31 81 ILE A O 1
ATOM 672 N N . ASN A 1 82 ? -1.681 17 -0.636 1 97.75 82 ASN A N 1
ATOM 673 C CA . ASN A 1 82 ? -2.174 18.359 -0.775 1 97.75 82 ASN A CA 1
ATOM 674 C C . ASN A 1 82 ? -2.713 18.906 0.547 1 97.75 82 ASN A C 1
ATOM 676 O O . ASN A 1 82 ? -2.453 20.047 0.906 1 97.75 82 ASN A O 1
ATOM 680 N N . TYR A 1 83 ? -3.457 18.094 1.186 1 98.25 83 TYR A N 1
ATOM 681 C CA . TYR A 1 83 ? -4.016 18.469 2.479 1 98.25 83 TYR A CA 1
ATOM 682 C C . TYR A 1 83 ? -2.912 18.766 3.482 1 98.25 83 TYR A C 1
ATOM 684 O O . TYR A 1 83 ? -2.949 19.797 4.164 1 98.25 83 TYR A O 1
ATOM 692 N N . VAL A 1 84 ? -1.924 17.906 3.584 1 97.69 84 VAL A N 1
ATOM 693 C CA . VAL A 1 84 ? -0.802 18.094 4.5 1 97.69 84 VAL A CA 1
ATOM 694 C C . VAL A 1 84 ? -0.056 19.375 4.156 1 97.69 84 VAL A C 1
ATOM 696 O O . VAL A 1 84 ? 0.282 20.172 5.043 1 97.69 84 VAL A O 1
ATOM 699 N N . GLN A 1 85 ? 0.214 19.625 2.883 1 97.75 85 GLN A N 1
ATOM 700 C CA . GLN A 1 85 ? 0.909 20.828 2.459 1 97.75 85 GLN A CA 1
ATOM 701 C C . GLN A 1 85 ? 0.104 22.078 2.811 1 97.75 85 GLN A C 1
ATOM 703 O O . GLN A 1 85 ? 0.67 23.094 3.23 1 97.75 85 GLN A O 1
ATOM 708 N N . SER A 1 86 ? -1.191 21.984 2.637 1 96.69 86 SER A N 1
ATOM 709 C CA . SER A 1 86 ? -2.061 23.109 2.986 1 96.69 86 SER A CA 1
ATOM 710 C C . SER A 1 86 ? -1.993 23.406 4.48 1 96.69 86 SER A C 1
ATOM 712 O O . SER A 1 86 ? -1.929 24.578 4.875 1 96.69 86 SER A O 1
ATOM 714 N N . LEU A 1 87 ? -2.066 22.422 5.34 1 95.94 87 LEU A N 1
ATOM 715 C CA . LEU A 1 87 ? -1.958 22.594 6.781 1 95.94 87 LEU A CA 1
ATOM 716 C C . LEU A 1 87 ? -0.616 23.203 7.16 1 95.94 87 LEU A C 1
ATOM 718 O O . LEU A 1 87 ? -0.554 24.094 8.016 1 95.94 87 LEU A O 1
ATOM 722 N N . GLN A 1 88 ? 0.444 22.688 6.539 1 96.19 88 GLN A N 1
ATOM 723 C CA . GLN A 1 88 ? 1.784 23.203 6.812 1 96.19 88 GLN A CA 1
ATOM 724 C C . GLN A 1 88 ? 1.878 24.688 6.504 1 96.19 88 GLN A C 1
ATOM 726 O O . GLN A 1 88 ? 2.49 25.453 7.262 1 96.19 88 GLN A O 1
ATOM 731 N N . ARG A 1 89 ? 1.312 25.094 5.418 1 94.88 89 ARG A N 1
ATOM 732 C CA . ARG A 1 89 ? 1.316 26.5 5.035 1 94.88 89 ARG A CA 1
ATOM 733 C C . ARG A 1 89 ? 0.556 27.344 6.051 1 94.88 89 ARG A C 1
ATOM 735 O O . ARG A 1 89 ? 0.987 28.438 6.398 1 94.88 89 ARG A O 1
ATOM 742 N N . GLN A 1 90 ? -0.503 26.828 6.512 1 93.88 90 GLN A N 1
ATOM 743 C CA . GLN A 1 90 ? -1.33 27.562 7.465 1 93.88 90 GLN A CA 1
ATOM 744 C C . GLN A 1 90 ? -0.609 27.734 8.797 1 93.88 90 GLN A C 1
ATOM 746 O O . GLN A 1 90 ? -0.766 28.75 9.469 1 93.88 90 GLN A O 1
ATOM 751 N N . VAL A 1 91 ? 0.13 26.766 9.125 1 91.62 91 VAL A N 1
ATOM 752 C CA . VAL A 1 91 ? 0.867 26.844 10.383 1 91.62 91 VAL A CA 1
ATOM 753 C C . VAL A 1 91 ? 2.059 27.781 10.234 1 91.62 91 VAL A C 1
ATOM 755 O O . VAL A 1 91 ? 2.416 28.5 11.172 1 91.62 91 VAL A O 1
ATOM 758 N N . LYS A 1 92 ? 2.768 27.703 9.164 1 86.38 92 LYS A N 1
ATOM 759 C CA . LYS A 1 92 ? 3.918 28.578 8.93 1 86.38 92 LYS A CA 1
ATOM 760 C C . LYS A 1 92 ? 3.492 30.031 8.852 1 86.38 92 LYS A C 1
ATOM 762 O O . LYS A 1 92 ? 4.18 30.922 9.367 1 86.38 92 LYS A O 1
ATOM 767 N N . VAL A 1 93 ? 2.482 30.391 8.133 1 75.12 93 VAL A N 1
ATOM 768 C CA . VAL A 1 93 ? 2.014 31.766 8.016 1 75.12 93 VAL A CA 1
ATOM 769 C C . VAL A 1 93 ? 1.577 32.281 9.383 1 75.12 93 VAL A C 1
ATOM 771 O O . VAL A 1 93 ? 1.716 33.469 9.68 1 75.12 93 VAL A O 1
ATOM 774 N N . LYS A 1 94 ? 1.188 31.625 10.195 1 67.69 94 LYS A N 1
ATOM 775 C CA . LYS A 1 94 ? 0.759 32.062 11.523 1 67.69 94 LYS A CA 1
ATOM 776 C C . LYS A 1 94 ? 1.953 32.25 12.453 1 67.69 94 LYS A C 1
ATOM 778 O O . LYS A 1 94 ? 1.811 32.781 13.555 1 67.69 94 LYS A O 1
ATOM 783 N N . LYS A 1 95 ? 2.979 31.906 12.109 1 52.69 95 LYS A N 1
ATOM 784 C CA . LYS A 1 95 ? 4.152 32.344 12.867 1 52.69 95 LYS A CA 1
ATOM 785 C C . LYS A 1 95 ? 4.652 33.688 12.383 1 52.69 95 LYS A C 1
ATOM 787 O O . LYS A 1 95 ? 4.504 34.031 11.203 1 52.69 95 LYS A O 1
ATOM 792 N N . MET B 1 1 ? -8.008 2.057 -66.688 1 25.91 1 MET B N 1
ATOM 793 C CA . MET B 1 1 ? -7.031 2.32 -65.688 1 25.91 1 MET B CA 1
ATOM 794 C C . MET B 1 1 ? -7.465 1.673 -64.375 1 25.91 1 MET B C 1
ATOM 796 O O . MET B 1 1 ? -8.289 2.229 -63.625 1 25.91 1 MET B O 1
ATOM 800 N N . ILE B 1 2 ? -7.66 0.403 -64.25 1 29.52 2 ILE B N 1
ATOM 801 C CA . ILE B 1 2 ? -8.359 -0.521 -63.375 1 29.52 2 ILE B CA 1
ATOM 802 C C . ILE B 1 2 ? -7.656 -0.567 -62 1 29.52 2 ILE B C 1
ATOM 804 O O . ILE B 1 2 ? -6.43 -0.711 -61.938 1 29.52 2 ILE B O 1
ATOM 808 N N . ASN B 1 3 ? -8.156 0.266 -61.031 1 26.59 3 ASN B N 1
ATOM 809 C CA . ASN B 1 3 ? -7.645 0.41 -59.656 1 26.59 3 ASN B CA 1
ATOM 810 C C . ASN B 1 3 ? -7.371 -0.946 -59.031 1 26.59 3 ASN B C 1
ATOM 812 O O . ASN B 1 3 ? -8.25 -1.807 -58.969 1 26.59 3 ASN B O 1
ATOM 816 N N . ARG B 1 4 ? -6.203 -1.493 -59.188 1 27.94 4 ARG B N 1
ATOM 817 C CA . ARG B 1 4 ? -5.656 -2.758 -58.719 1 27.94 4 ARG B CA 1
ATOM 818 C C . ARG B 1 4 ? -5.895 -2.918 -57.219 1 27.94 4 ARG B C 1
ATOM 820 O O . ARG B 1 4 ? -5.496 -2.062 -56.438 1 27.94 4 ARG B O 1
ATOM 827 N N . LEU B 1 5 ? -7.02 -3.49 -56.781 1 27.19 5 LEU B N 1
ATOM 828 C CA . LEU B 1 5 ? -7.445 -3.869 -55.438 1 27.19 5 LEU B CA 1
ATOM 829 C C . LEU B 1 5 ? -6.383 -4.723 -54.75 1 27.19 5 LEU B C 1
ATOM 831 O O . LEU B 1 5 ? -6.039 -5.801 -55.219 1 27.19 5 LEU B O 1
ATOM 835 N N . VAL B 1 6 ? -5.242 -4.199 -54.344 1 30.73 6 VAL B N 1
ATOM 836 C CA . VAL B 1 6 ? -4.156 -4.906 -53.688 1 30.73 6 VAL B CA 1
ATOM 837 C C . VAL B 1 6 ? -4.703 -5.672 -52.469 1 30.73 6 VAL B C 1
ATOM 839 O O . VAL B 1 6 ? -5.285 -5.078 -51.562 1 30.73 6 VAL B O 1
ATOM 842 N N . GLN B 1 7 ? -5.398 -6.746 -52.594 1 26.56 7 GLN B N 1
ATOM 843 C CA . GLN B 1 7 ? -5.965 -7.59 -51.562 1 26.56 7 GLN B CA 1
ATOM 844 C C . GLN B 1 7 ? -4.898 -7.98 -50.531 1 26.56 7 GLN B C 1
ATOM 846 O O . GLN B 1 7 ? -3.812 -8.43 -50.906 1 26.56 7 GLN B O 1
ATOM 851 N N . HIS B 1 8 ? -4.75 -7.148 -49.531 1 29.52 8 HIS B N 1
ATOM 852 C CA . HIS B 1 8 ? -3.771 -7.473 -48.469 1 29.52 8 HIS B CA 1
ATOM 853 C C . HIS B 1 8 ? -3.922 -8.914 -48 1 29.52 8 HIS B C 1
ATOM 855 O O . HIS B 1 8 ? -5.039 -9.391 -47.781 1 29.52 8 HIS B O 1
ATOM 861 N N . GLN B 1 9 ? -3.211 -9.852 -48.531 1 30.55 9 GLN B N 1
ATOM 862 C CA . GLN B 1 9 ? -3.115 -11.281 -48.25 1 30.55 9 GLN B CA 1
ATOM 863 C C . GLN B 1 9 ? -3.082 -11.531 -46.75 1 30.55 9 GLN B C 1
ATOM 865 O O . GLN B 1 9 ? -2.547 -10.719 -46 1 30.55 9 GLN B O 1
ATOM 870 N N . SER B 1 10 ? -4.07 -12.258 -46.188 1 30.59 10 SER B N 1
ATOM 871 C CA . SER B 1 10 ? -4.309 -12.688 -44.812 1 30.59 10 SER B CA 1
ATOM 872 C C . SER B 1 10 ? -3.02 -13.18 -44.156 1 30.59 10 SER B C 1
ATOM 874 O O . SER B 1 10 ? -2.299 -13.992 -44.719 1 30.59 10 SER B O 1
ATOM 876 N N . THR B 1 11 ? -2.246 -12.375 -43.438 1 34.78 11 THR B N 1
ATOM 877 C CA . THR B 1 11 ? -0.906 -12.648 -42.906 1 34.78 11 THR B CA 1
ATOM 878 C C . THR B 1 11 ? -0.845 -14.039 -42.281 1 34.78 11 THR B C 1
ATOM 880 O O . THR B 1 11 ? -1.522 -14.305 -41.281 1 34.78 11 THR B O 1
ATOM 883 N N . GLN B 1 12 ? -0.898 -15.109 -42.969 1 31.12 12 GLN B N 1
ATOM 884 C CA . GLN B 1 12 ? -0.897 -16.531 -42.625 1 31.12 12 GLN B CA 1
ATOM 885 C C . GLN B 1 12 ? 0.068 -16.828 -41.469 1 31.12 12 GLN B C 1
ATOM 887 O O . GLN B 1 12 ? -0.155 -17.75 -40.688 1 31.12 12 GLN B O 1
ATOM 892 N N . TYR B 1 13 ? 1.386 -16.641 -41.719 1 31.52 13 TYR B N 1
ATOM 893 C CA . TYR B 1 13 ? 2.447 -17.141 -40.844 1 31.52 13 TYR B CA 1
ATOM 894 C C . TYR B 1 13 ? 2.383 -16.484 -39.469 1 31.52 13 TYR B C 1
ATOM 896 O O . TYR B 1 13 ? 2.305 -15.25 -39.344 1 31.52 13 TYR B O 1
ATOM 904 N N . PRO B 1 14 ? 1.795 -17.234 -38.438 1 33.91 14 PRO B N 1
ATOM 905 C CA . PRO B 1 14 ? 1.772 -16.719 -37.062 1 33.91 14 PRO B CA 1
ATOM 906 C C . PRO B 1 14 ? 3.096 -16.062 -36.656 1 33.91 14 PRO B C 1
ATOM 908 O O . PRO B 1 14 ? 4.145 -16.719 -36.719 1 33.91 14 PRO B O 1
ATOM 911 N N . THR B 1 15 ? 3.533 -15.07 -37.25 1 33.97 15 THR B N 1
ATOM 912 C CA . THR B 1 15 ? 4.785 -14.383 -36.969 1 33.97 15 THR B CA 1
ATOM 913 C C . THR B 1 15 ? 4.965 -14.203 -35.469 1 33.97 15 THR B C 1
ATOM 915 O O . THR B 1 15 ? 4.066 -13.703 -34.781 1 33.97 15 THR B O 1
ATOM 918 N N . LEU B 1 16 ? 5.82 -15.086 -34.844 1 35.72 16 LEU B N 1
ATOM 919 C CA . LEU B 1 16 ? 6.348 -15.125 -33.469 1 35.72 16 LEU B CA 1
ATOM 920 C C . LEU B 1 16 ? 6.676 -13.719 -33 1 35.72 16 LEU B C 1
ATOM 922 O O . LEU B 1 16 ? 7.57 -13.062 -33.531 1 35.72 16 LEU B O 1
ATOM 926 N N . GLU B 1 17 ? 5.859 -12.781 -33.188 1 31.91 17 GLU B N 1
ATOM 927 C CA . GLU B 1 17 ? 6.375 -11.555 -32.562 1 31.91 17 GLU B CA 1
ATOM 928 C C . GLU B 1 17 ? 6.992 -11.836 -31.203 1 31.91 17 GLU B C 1
ATOM 930 O O . GLU B 1 17 ? 6.359 -12.461 -30.359 1 31.91 17 GLU B O 1
ATOM 935 N N . GLU B 1 18 ? 8.359 -12.188 -31.234 1 33.03 18 GLU B N 1
ATOM 936 C CA . GLU B 1 18 ? 9.281 -12.359 -30.109 1 33.03 18 GLU B CA 1
ATOM 937 C C . GLU B 1 18 ? 9.039 -11.297 -29.031 1 33.03 18 GLU B C 1
ATOM 939 O O . GLU B 1 18 ? 9.297 -10.117 -29.25 1 33.03 18 GLU B O 1
ATOM 944 N N . LEU B 1 19 ? 7.855 -10.953 -28.656 1 33.44 19 LEU B N 1
ATOM 945 C CA . LEU B 1 19 ? 7.949 -10.055 -27.5 1 33.44 19 LEU B CA 1
ATOM 946 C C . LEU B 1 19 ? 8.812 -10.664 -26.406 1 33.44 19 LEU B C 1
ATOM 948 O O . LEU B 1 19 ? 8.531 -11.773 -25.938 1 33.44 19 LEU B O 1
ATOM 952 N N . SER B 1 20 ? 10.188 -10.672 -26.609 1 32.72 20 SER B N 1
ATOM 953 C CA . SER B 1 20 ? 11.211 -11.016 -25.641 1 32.72 20 SER B CA 1
ATOM 954 C C . SER B 1 20 ? 10.867 -10.469 -24.266 1 32.72 20 SER B C 1
ATOM 956 O O . SER B 1 20 ? 11.164 -9.312 -23.953 1 32.72 20 SER B O 1
ATOM 958 N N . ILE B 1 21 ? 9.703 -10.391 -23.594 1 34.47 21 ILE B N 1
ATOM 959 C CA . ILE B 1 21 ? 9.797 -10.008 -22.188 1 34.47 21 ILE B CA 1
ATOM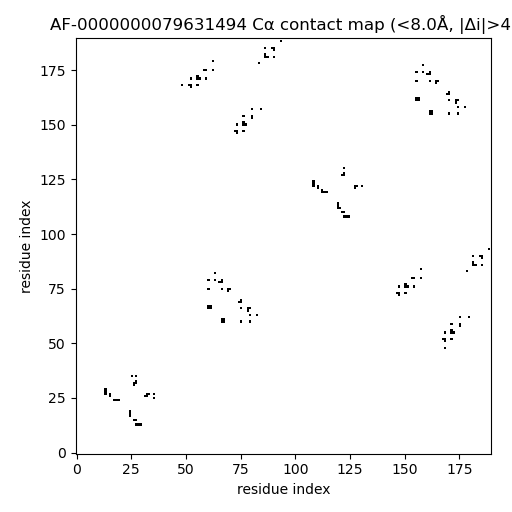 960 C C . ILE B 1 21 ? 10.406 -11.156 -21.375 1 34.47 21 ILE B C 1
ATOM 962 O O . ILE B 1 21 ? 9.758 -12.172 -21.156 1 34.47 21 ILE B O 1
ATOM 966 N N . GLY B 1 22 ? 11.781 -11.227 -20.984 1 35.22 22 GLY B N 1
ATOM 967 C CA . GLY B 1 22 ? 12.742 -12.266 -20.641 1 35.22 22 GLY B CA 1
ATOM 968 C C . GLY B 1 22 ? 12.844 -13.352 -21.688 1 35.22 22 GLY B C 1
ATOM 969 O O . GLY B 1 22 ? 12.773 -13.07 -22.891 1 35.22 22 GLY B O 1
ATOM 970 N N . MET B 1 23 ? 13.367 -14.711 -21.375 1 37.38 23 MET B N 1
ATOM 971 C CA . MET B 1 23 ? 13.664 -15.852 -22.234 1 37.38 23 MET B CA 1
ATOM 972 C C . MET B 1 23 ? 12.383 -16.406 -22.859 1 37.38 23 MET B C 1
ATOM 974 O O . MET B 1 23 ? 12.422 -17.391 -23.594 1 37.38 23 MET B O 1
ATOM 978 N N . ILE B 1 24 ? 11.297 -16.391 -22.219 1 36.81 24 ILE B N 1
ATOM 979 C CA . ILE B 1 24 ? 10.281 -17.359 -22.641 1 36.81 24 ILE B CA 1
ATOM 980 C C . ILE B 1 24 ? 9.648 -16.891 -23.953 1 36.81 24 ILE B C 1
ATOM 982 O O . ILE B 1 24 ? 9.062 -15.812 -24.016 1 36.81 24 ILE B O 1
ATOM 986 N N . LYS B 1 25 ? 10.344 -17.188 -25.094 1 41.03 25 LYS B N 1
ATOM 987 C CA . LYS B 1 25 ? 9.789 -17.141 -26.453 1 41.03 25 LYS B CA 1
ATOM 988 C C . LYS B 1 25 ? 8.43 -17.828 -26.5 1 41.03 25 LYS B C 1
ATOM 990 O O . LYS B 1 25 ? 8.352 -19.062 -26.375 1 41.03 25 LYS B O 1
ATOM 995 N N . PHE B 1 26 ? 7.395 -17.453 -25.781 1 42.66 26 PHE B N 1
ATOM 996 C CA . PHE B 1 26 ? 6.156 -18.219 -25.859 1 42.66 26 PHE B CA 1
ATOM 997 C C . PHE B 1 26 ? 5.656 -18.297 -27.297 1 42.66 26 PHE B C 1
ATOM 999 O O . PHE B 1 26 ? 5.688 -17.297 -28.016 1 42.66 26 PHE B O 1
ATOM 1006 N N . LYS B 1 27 ? 5.957 -19.297 -28.047 1 40.19 27 LYS B N 1
ATOM 1007 C CA . LYS B 1 27 ? 5.262 -19.719 -29.25 1 40.19 27 LYS B CA 1
ATOM 1008 C C . LYS B 1 27 ? 3.766 -19.422 -29.156 1 40.19 27 LYS B C 1
ATOM 1010 O O . LYS B 1 27 ? 3.049 -20.094 -28.406 1 40.19 27 LYS B O 1
ATOM 1015 N N . ALA B 1 28 ? 3.32 -18.234 -29.078 1 44.03 28 ALA B N 1
ATOM 1016 C CA . ALA B 1 28 ? 1.939 -17.766 -29.172 1 44.03 28 ALA B CA 1
ATOM 1017 C C . ALA B 1 28 ? 1.271 -18.297 -30.438 1 44.03 28 ALA B C 1
ATOM 1019 O O . ALA B 1 28 ? 1.648 -17.922 -31.547 1 44.03 28 ALA B O 1
ATOM 1020 N N . PHE B 1 29 ? 1.055 -19.438 -30.609 1 45 29 PHE B N 1
ATOM 1021 C CA . PHE B 1 29 ? -0.092 -19.797 -31.453 1 45 29 PHE B CA 1
ATOM 1022 C C . PHE B 1 29 ? -1.189 -18.734 -31.312 1 45 29 PHE B C 1
ATOM 1024 O O . PHE B 1 29 ? -1.203 -17.969 -30.359 1 45 29 PHE B O 1
ATOM 1031 N N . ASP B 1 30 ? -2.133 -18.438 -32.406 1 51.5 30 ASP B N 1
ATOM 1032 C CA . ASP B 1 30 ? -3.061 -17.312 -32.594 1 51.5 30 ASP B CA 1
ATOM 1033 C C . ASP B 1 30 ? -3.727 -16.938 -31.266 1 51.5 30 ASP B C 1
ATOM 1035 O O . ASP B 1 30 ? -3.746 -15.766 -30.891 1 51.5 30 ASP B O 1
ATOM 1039 N N . LEU B 1 31 ? -4.664 -17.875 -30.812 1 54.97 31 LEU B N 1
ATOM 1040 C CA . LEU B 1 31 ? -5.512 -17.656 -29.641 1 54.97 31 LEU B CA 1
ATOM 1041 C C . LEU B 1 31 ? -4.672 -17.484 -28.391 1 54.97 31 LEU B C 1
ATOM 1043 O O . LEU B 1 31 ? -5.031 -16.734 -27.484 1 54.97 31 LEU B O 1
ATOM 1047 N N . GLY B 1 32 ? -3.57 -18.172 -28.562 1 54.5 32 GLY B N 1
ATOM 1048 C CA . GLY B 1 32 ? -2.715 -18.156 -27.391 1 54.5 32 GLY B CA 1
ATOM 1049 C C . GLY B 1 32 ? -1.914 -16.875 -27.25 1 54.5 32 GLY B C 1
ATOM 1050 O O . GLY B 1 32 ? -1.659 -16.406 -26.141 1 54.5 32 GLY B O 1
ATOM 1051 N N . CYS B 1 33 ? -1.74 -16.266 -28.547 1 61.09 33 CYS B N 1
ATOM 1052 C CA . CYS B 1 33 ? -0.928 -15.047 -28.562 1 61.09 33 CYS B CA 1
ATOM 1053 C C . CYS B 1 33 ? -1.693 -13.875 -27.969 1 61.09 33 CYS B C 1
ATOM 1055 O O . CYS B 1 33 ? -1.127 -13.078 -27.219 1 61.09 33 CYS B O 1
ATOM 1057 N N . HIS B 1 34 ? -3.021 -13.977 -28.391 1 76.38 34 HIS B N 1
ATOM 1058 C CA . HIS B 1 34 ? -3.848 -12.891 -27.891 1 76.38 34 HIS B CA 1
ATOM 1059 C C . HIS B 1 34 ? -3.986 -12.953 -26.359 1 76.38 34 HIS B C 1
ATOM 1061 O O . HIS B 1 34 ? -3.852 -11.945 -25.672 1 76.38 34 HIS B O 1
ATOM 1067 N N . GLN B 1 35 ? -4.098 -14.164 -25.953 1 74.62 35 GLN B N 1
ATOM 1068 C CA . GLN B 1 35 ? -4.27 -14.336 -24.516 1 74.62 35 GLN B CA 1
ATOM 1069 C C . GLN B 1 35 ? -2.982 -14 -23.766 1 74.62 35 GLN B C 1
ATOM 1071 O O . GLN B 1 35 ? -3.021 -13.391 -22.688 1 74.62 35 GLN B O 1
ATOM 1076 N N . ILE B 1 36 ? -1.954 -14.406 -24.422 1 75.69 36 ILE B N 1
ATOM 1077 C CA . ILE B 1 36 ? -0.666 -14.125 -23.797 1 75.69 36 ILE B CA 1
ATOM 1078 C C . ILE B 1 36 ? -0.412 -12.617 -23.797 1 75.69 36 ILE B C 1
ATOM 1080 O O . ILE B 1 36 ? 0.005 -12.055 -22.781 1 75.69 36 ILE B O 1
ATOM 1084 N N . ALA B 1 37 ? -0.566 -12.023 -24.953 1 83.19 37 ALA B N 1
ATOM 1085 C CA . ALA B 1 37 ? -0.391 -10.578 -25.062 1 83.19 37 ALA B CA 1
ATOM 1086 C C . ALA B 1 37 ? -1.271 -9.844 -24.062 1 83.19 37 ALA B C 1
ATOM 1088 O O . ALA B 1 37 ? -0.828 -8.875 -23.422 1 83.19 37 ALA B O 1
ATOM 1089 N N . ARG B 1 38 ? -2.457 -10.336 -23.859 1 87.31 38 ARG B N 1
ATOM 1090 C CA . ARG B 1 38 ? -3.383 -9.719 -22.922 1 87.31 38 ARG B CA 1
ATOM 1091 C C . ARG B 1 38 ? -2.863 -9.836 -21.484 1 87.31 38 ARG B C 1
ATOM 1093 O O . ARG B 1 38 ? -2.961 -8.883 -20.703 1 87.31 38 ARG B O 1
ATOM 1100 N N . ARG B 1 39 ? -2.367 -10.93 -21.219 1 86.81 39 ARG B N 1
ATOM 1101 C CA . ARG B 1 39 ? -1.825 -11.156 -19.875 1 86.81 39 ARG B CA 1
ATOM 1102 C C . ARG B 1 39 ? -0.609 -10.273 -19.625 1 86.81 39 ARG B C 1
ATOM 1104 O O . ARG B 1 39 ? -0.483 -9.672 -18.562 1 86.81 39 ARG B O 1
ATOM 1111 N N . VAL B 1 40 ? 0.197 -10.117 -20.625 1 82.38 40 VAL B N 1
ATOM 1112 C CA . VAL B 1 40 ? 1.403 -9.305 -20.516 1 82.38 40 VAL B CA 1
ATOM 1113 C C . VAL B 1 40 ? 1.022 -7.84 -20.281 1 82.38 40 VAL B C 1
ATOM 1115 O O . VAL B 1 40 ? 1.604 -7.164 -19.438 1 82.38 40 VAL B O 1
ATOM 1118 N N . TRP B 1 41 ? -0.018 -7.398 -20.984 1 90.31 41 TRP B N 1
ATOM 1119 C CA . TRP B 1 41 ? -0.453 -6.016 -20.859 1 90.31 41 TRP B CA 1
ATOM 1120 C C . TRP B 1 41 ? -1.078 -5.77 -19.484 1 90.31 41 TRP B C 1
ATOM 1122 O O . TRP B 1 41 ? -0.84 -4.73 -18.859 1 90.31 41 TRP B O 1
ATOM 1132 N N . LYS B 1 42 ? -1.827 -6.742 -19.031 1 94.31 42 LYS B N 1
ATOM 1133 C CA . LYS B 1 42 ? -2.445 -6.641 -17.719 1 94.31 42 LYS B CA 1
ATOM 1134 C C . LYS B 1 42 ? -1.389 -6.543 -16.625 1 94.31 42 LYS B C 1
ATOM 1136 O O . LYS B 1 42 ? -1.48 -5.691 -15.734 1 94.31 42 LYS B O 1
ATOM 1141 N N . ASP B 1 43 ? -0.41 -7.312 -16.75 1 90.56 43 ASP B N 1
ATOM 1142 C CA . ASP B 1 43 ? 0.661 -7.305 -15.75 1 90.56 43 ASP B CA 1
ATOM 1143 C C . ASP B 1 43 ? 1.444 -5.996 -15.805 1 90.56 43 ASP B C 1
ATOM 1145 O O . ASP B 1 43 ? 1.832 -5.457 -14.766 1 90.56 43 ASP B O 1
ATOM 1149 N N . TYR B 1 44 ? 1.696 -5.477 -16.984 1 95.06 44 TYR B N 1
ATOM 1150 C CA . TYR B 1 44 ? 2.42 -4.223 -17.172 1 95.06 44 TYR B CA 1
ATOM 1151 C C . TYR B 1 44 ? 1.672 -3.062 -16.516 1 95.06 44 TYR B C 1
ATOM 1153 O O . TYR B 1 44 ? 2.262 -2.268 -15.789 1 95.06 44 TYR B O 1
ATOM 1161 N N . TYR B 1 45 ? 0.405 -2.982 -16.812 1 96.12 45 TYR B N 1
ATOM 1162 C CA . TYR B 1 45 ? -0.394 -1.895 -16.25 1 96.12 45 TYR B CA 1
ATOM 1163 C C . TYR B 1 45 ? -0.465 -1.987 -14.734 1 96.12 45 TYR B C 1
ATOM 1165 O O . TYR B 1 45 ? -0.441 -0.967 -14.047 1 96.12 45 TYR B O 1
ATOM 1173 N N . ALA B 1 46 ? -0.555 -3.135 -14.273 1 96.75 46 ALA B N 1
ATOM 1174 C CA . ALA B 1 46 ? -0.534 -3.326 -12.828 1 96.75 46 ALA B CA 1
ATOM 1175 C C . ALA B 1 46 ? 0.78 -2.832 -12.227 1 96.75 46 ALA B C 1
ATOM 1177 O O . ALA B 1 46 ? 0.786 -2.195 -11.172 1 96.75 46 ALA B O 1
ATOM 1178 N N . LYS B 1 47 ? 1.821 -3.189 -12.875 1 96.69 47 LYS B N 1
ATOM 1179 C CA . LYS B 1 47 ? 3.137 -2.74 -12.43 1 96.69 47 LYS B CA 1
ATOM 1180 C C . LYS B 1 47 ? 3.221 -1.217 -12.414 1 96.69 47 LYS B C 1
ATOM 1182 O O . LYS B 1 47 ? 3.678 -0.623 -11.438 1 96.69 47 LYS B O 1
ATOM 1187 N N . VAL B 1 48 ? 2.822 -0.611 -13.422 1 97.25 48 VAL B N 1
ATOM 1188 C CA . VAL B 1 48 ? 2.855 0.842 -13.547 1 97.25 48 VAL B CA 1
ATOM 1189 C C . VAL B 1 48 ? 2.012 1.479 -12.445 1 97.25 48 VAL B C 1
ATOM 1191 O O . VAL B 1 48 ? 2.422 2.471 -11.836 1 97.25 48 VAL B O 1
ATOM 1194 N N . ARG B 1 49 ? 0.85 0.945 -12.273 1 97.62 49 ARG B N 1
ATOM 1195 C CA . ARG B 1 49 ? -0.023 1.444 -11.219 1 97.62 49 ARG B CA 1
ATOM 1196 C C . ARG B 1 49 ? 0.654 1.346 -9.852 1 97.62 49 ARG B C 1
ATOM 1198 O O . ARG B 1 49 ? 0.64 2.303 -9.078 1 97.62 49 ARG B O 1
ATOM 1205 N N . ARG B 1 50 ? 1.28 0.28 -9.586 1 96.88 50 ARG B N 1
ATOM 1206 C CA . ARG B 1 50 ? 1.963 0.078 -8.312 1 96.88 50 ARG B CA 1
ATOM 1207 C C . ARG B 1 50 ? 3.131 1.047 -8.156 1 96.88 50 ARG B C 1
ATOM 1209 O O . ARG B 1 50 ? 3.361 1.58 -7.066 1 96.88 50 ARG B O 1
ATOM 1216 N N . GLU B 1 51 ? 3.838 1.276 -9.203 1 97.88 51 GLU B N 1
ATOM 1217 C CA . GLU B 1 51 ? 4.965 2.205 -9.195 1 97.88 51 GLU B CA 1
ATOM 1218 C C . GLU B 1 51 ? 4.504 3.629 -8.898 1 97.88 51 GLU B C 1
ATOM 1220 O O . GLU B 1 51 ? 5.141 4.344 -8.125 1 97.88 51 GLU B O 1
ATOM 1225 N N . LYS B 1 52 ? 3.438 3.969 -9.539 1 98.12 52 LYS B N 1
ATOM 1226 C CA . LYS B 1 52 ? 2.883 5.293 -9.281 1 98.12 52 LYS B CA 1
ATOM 1227 C C . LYS B 1 52 ? 2.48 5.449 -7.816 1 98.12 52 LYS B C 1
ATOM 1229 O O . LYS B 1 52 ? 2.775 6.469 -7.191 1 98.12 52 LYS B O 1
ATOM 1234 N N . ILE B 1 53 ? 1.847 4.516 -7.266 1 97.62 53 ILE B N 1
ATOM 1235 C CA . ILE B 1 53 ? 1.436 4.527 -5.867 1 97.62 53 ILE B CA 1
ATOM 1236 C C . ILE B 1 53 ? 2.664 4.645 -4.969 1 97.62 53 ILE B C 1
ATOM 1238 O O . ILE B 1 53 ? 2.68 5.441 -4.027 1 97.62 53 ILE B O 1
ATOM 1242 N N . SER B 1 54 ? 3.65 3.857 -5.305 1 97.19 54 SER B N 1
ATOM 1243 C CA . SER B 1 54 ? 4.883 3.873 -4.523 1 97.19 54 SER B CA 1
ATOM 1244 C C . SER B 1 54 ? 5.543 5.246 -4.562 1 97.19 54 SER B C 1
ATOM 1246 O O . SER B 1 54 ? 6.074 5.715 -3.555 1 97.19 54 SER B O 1
ATOM 1248 N N . GLU B 1 55 ? 5.598 5.91 -5.66 1 98.19 55 GLU B N 1
ATOM 1249 C CA . GLU B 1 55 ? 6.164 7.242 -5.816 1 98.19 55 GLU B CA 1
ATOM 1250 C C . GLU B 1 55 ? 5.43 8.266 -4.949 1 98.19 55 GLU B C 1
ATOM 1252 O O . GLU B 1 55 ? 6.059 9.102 -4.305 1 98.19 55 GLU B O 1
ATOM 1257 N N . ARG B 1 56 ? 4.172 8.18 -4.945 1 97.56 56 ARG B N 1
ATOM 1258 C CA . ARG B 1 56 ? 3.383 9.109 -4.145 1 97.56 56 ARG B CA 1
ATOM 1259 C C . ARG B 1 56 ? 3.586 8.859 -2.654 1 97.56 56 ARG B C 1
ATOM 1261 O O . ARG B 1 56 ? 3.65 9.805 -1.864 1 97.56 56 ARG B O 1
ATOM 1268 N N . MET B 1 57 ? 3.68 7.637 -2.283 1 97.31 57 MET B N 1
ATOM 1269 C CA . MET B 1 57 ? 3.965 7.289 -0.894 1 97.31 57 MET B CA 1
ATOM 1270 C C . MET B 1 57 ? 5.32 7.836 -0.462 1 97.31 57 MET B C 1
ATOM 1272 O O . MET B 1 57 ? 5.461 8.352 0.649 1 97.31 57 MET B O 1
ATOM 1276 N N . LYS B 1 58 ? 6.254 7.754 -1.325 1 97.19 58 LYS B N 1
ATOM 1277 C CA . LYS B 1 58 ? 7.574 8.297 -1.025 1 97.19 58 LYS B CA 1
ATOM 1278 C C . LYS B 1 58 ? 7.516 9.812 -0.815 1 97.19 58 LYS B C 1
ATOM 1280 O O . LYS B 1 58 ? 8.156 10.344 0.091 1 97.19 58 LYS B O 1
ATOM 1285 N N . TYR B 1 59 ? 6.805 10.492 -1.668 1 97.12 59 TYR B N 1
ATOM 1286 C CA . TYR B 1 59 ? 6.621 11.93 -1.501 1 97.12 59 TYR B CA 1
ATOM 1287 C C . TYR B 1 59 ? 6.004 12.25 -0.145 1 97.12 59 TYR B C 1
ATOM 1289 O O . TYR B 1 59 ? 6.434 13.18 0.537 1 97.12 59 TYR B O 1
ATOM 1297 N N . LEU B 1 60 ? 4.996 11.477 0.252 1 97.44 60 LEU B N 1
ATOM 1298 C CA . LEU B 1 60 ? 4.332 11.68 1.534 1 97.44 60 LEU B CA 1
ATOM 1299 C C . LEU B 1 60 ? 5.301 11.445 2.691 1 97.44 60 LEU B C 1
ATOM 1301 O O . LEU B 1 60 ? 5.305 12.211 3.66 1 97.44 60 LEU B O 1
ATOM 1305 N N . GLN B 1 61 ? 6.031 10.43 2.562 1 97.06 61 GLN B N 1
ATOM 1306 C CA . GLN B 1 61 ? 7.047 10.141 3.572 1 97.06 61 GLN B CA 1
ATOM 1307 C C . GLN B 1 61 ? 8.023 11.297 3.715 1 97.06 61 GLN B C 1
ATOM 1309 O O . GLN B 1 61 ? 8.445 11.633 4.828 1 97.06 61 GLN B O 1
ATOM 1314 N N . ASP B 1 62 ? 8.391 11.883 2.662 1 96.56 62 ASP B N 1
ATOM 1315 C CA . ASP B 1 62 ? 9.359 12.984 2.672 1 96.56 62 ASP B CA 1
ATOM 1316 C C . ASP B 1 62 ? 8.734 14.258 3.244 1 96.56 62 ASP B C 1
ATOM 1318 O O . ASP B 1 62 ? 9.445 15.109 3.775 1 96.56 62 ASP B O 1
ATOM 1322 N N . LEU B 1 63 ? 7.523 14.375 3.127 1 96.19 63 LEU B N 1
ATOM 1323 C CA . LEU B 1 63 ? 6.805 15.555 3.584 1 96.19 63 LEU B CA 1
ATOM 1324 C C . LEU B 1 63 ? 6.684 15.562 5.105 1 96.19 63 LEU B C 1
ATOM 1326 O O . LEU B 1 63 ? 6.559 16.625 5.715 1 96.19 63 LEU B O 1
ATOM 1330 N N . VAL B 1 64 ? 6.664 14.375 5.625 1 97.31 64 VAL B N 1
ATOM 1331 C CA . VAL B 1 64 ? 6.41 14.242 7.055 1 97.31 64 VAL B CA 1
ATOM 1332 C C . VAL B 1 64 ? 7.734 14.055 7.797 1 97.31 64 VAL B C 1
ATOM 1334 O O . VAL B 1 64 ? 8.445 13.078 7.57 1 97.31 64 VAL B O 1
ATOM 1337 N N . PRO B 1 65 ? 8 14.922 8.664 1 95.75 65 PRO B N 1
ATOM 1338 C CA . PRO B 1 65 ? 9.273 14.82 9.383 1 95.75 65 PRO B CA 1
ATOM 1339 C C . PRO B 1 65 ? 9.398 13.523 10.18 1 95.75 65 PRO B C 1
ATOM 1341 O O . PRO B 1 65 ? 8.445 13.117 10.852 1 95.75 65 PRO B O 1
ATOM 1344 N N . GLY B 1 66 ? 10.562 12.789 10.086 1 92.81 66 GLY B N 1
ATOM 1345 C CA . GLY B 1 66 ? 10.859 11.609 10.891 1 92.81 66 GLY B CA 1
ATOM 1346 C C . GLY B 1 66 ? 10.336 10.328 10.273 1 92.81 66 GLY B C 1
ATOM 1347 O O . GLY B 1 66 ? 10.547 9.242 10.812 1 92.81 66 GLY B O 1
ATOM 1348 N N . CYS B 1 67 ? 9.68 10.422 9.219 1 95.31 67 CYS B N 1
ATOM 1349 C CA . CYS B 1 67 ? 9.008 9.258 8.656 1 95.31 67 CYS B CA 1
ATOM 1350 C C . CYS B 1 67 ? 10 8.367 7.906 1 95.31 67 CYS B C 1
ATOM 1352 O O . CYS B 1 67 ? 9.781 7.164 7.773 1 95.31 67 CYS B O 1
ATOM 1354 N N . ASN B 1 68 ? 11.078 8.945 7.543 1 91.12 68 ASN B N 1
ATOM 1355 C CA . ASN B 1 68 ? 12.039 8.188 6.742 1 91.12 68 ASN B CA 1
ATOM 1356 C C . ASN B 1 68 ? 12.797 7.172 7.59 1 91.12 68 ASN B C 1
ATOM 1358 O O . ASN B 1 68 ? 13.43 6.262 7.055 1 91.12 68 ASN B O 1
ATOM 1362 N N . ARG B 1 69 ? 12.695 7.195 8.812 1 93.31 69 ARG B N 1
ATOM 1363 C CA . ARG B 1 69 ? 13.406 6.281 9.695 1 93.31 69 ARG B CA 1
ATOM 1364 C C . ARG B 1 69 ? 12.531 5.098 10.086 1 93.31 69 ARG B C 1
ATOM 1366 O O . ARG B 1 69 ? 12.992 4.16 10.742 1 93.31 69 ARG B O 1
ATOM 1373 N N . ILE B 1 70 ? 11.328 5.258 9.734 1 93.38 70 ILE B N 1
ATOM 1374 C CA . ILE B 1 70 ? 10.383 4.199 10.078 1 93.38 70 ILE B CA 1
ATOM 1375 C C . ILE B 1 70 ? 10.352 3.156 8.961 1 93.38 70 ILE B C 1
ATOM 1377 O O . ILE B 1 70 ? 10.164 3.494 7.789 1 93.38 70 ILE B O 1
ATOM 1381 N N . THR B 1 71 ? 10.555 1.93 9.414 1 92.94 71 THR B N 1
ATOM 1382 C CA . THR B 1 71 ? 10.75 0.9 8.398 1 92.94 71 THR B CA 1
ATOM 1383 C C . THR B 1 71 ? 9.453 0.134 8.148 1 92.94 71 THR B C 1
ATOM 1385 O O . THR B 1 71 ? 9.188 -0.291 7.023 1 92.94 71 THR B O 1
ATOM 1388 N N . ASN B 1 72 ? 8.75 -0.036 9.227 1 95.25 72 ASN B N 1
ATOM 1389 C CA . ASN B 1 72 ? 7.508 -0.774 9.008 1 95.25 72 ASN B CA 1
ATOM 1390 C C . ASN B 1 72 ? 6.387 0.144 8.539 1 95.25 72 ASN B C 1
ATOM 1392 O O . ASN B 1 72 ? 6.258 1.271 9.016 1 95.25 72 ASN B O 1
ATOM 1396 N N . LYS B 1 73 ? 5.664 -0.363 7.613 1 95.5 73 LYS B N 1
ATOM 1397 C CA . LYS B 1 73 ? 4.672 0.449 6.922 1 95.5 73 LYS B CA 1
ATOM 1398 C C . LYS B 1 73 ? 3.59 0.934 7.883 1 95.5 73 LYS B C 1
ATOM 1400 O O . LYS B 1 73 ? 3.16 2.088 7.812 1 95.5 73 LYS B O 1
ATOM 1405 N N . ALA B 1 74 ? 3.123 0.004 8.711 1 97.31 74 ALA B N 1
ATOM 1406 C CA . ALA B 1 74 ? 2.117 0.418 9.688 1 97.31 74 ALA B CA 1
ATOM 1407 C C . ALA B 1 74 ? 2.646 1.533 10.586 1 97.31 74 ALA B C 1
ATOM 1409 O O . ALA B 1 74 ? 1.927 2.486 10.891 1 97.31 74 ALA B O 1
ATOM 1410 N N . GLY B 1 75 ? 3.9 1.444 11.062 1 97.56 75 GLY B N 1
ATOM 1411 C CA . GLY B 1 75 ? 4.551 2.484 11.844 1 97.56 75 GLY B CA 1
ATOM 1412 C C . GLY B 1 75 ? 4.68 3.799 11.094 1 97.56 75 GLY B C 1
ATOM 1413 O O . GLY B 1 75 ? 4.457 4.867 11.664 1 97.56 75 GLY B O 1
ATOM 1414 N N . MET B 1 76 ? 4.969 3.775 9.859 1 97.75 76 MET B N 1
ATOM 1415 C CA . MET B 1 76 ? 5.062 4.965 9.016 1 97.75 76 MET B CA 1
ATOM 1416 C C . MET B 1 76 ? 3.723 5.688 8.945 1 97.75 76 MET B C 1
ATOM 1418 O O . MET B 1 76 ? 3.662 6.906 9.109 1 97.75 76 MET B O 1
ATOM 1422 N N . LEU B 1 77 ? 2.744 4.941 8.75 1 97.88 77 LEU B N 1
ATOM 1423 C CA . LEU B 1 77 ? 1.406 5.516 8.656 1 97.88 77 LEU B CA 1
ATOM 1424 C C . LEU B 1 77 ? 0.991 6.137 9.992 1 97.88 77 LEU B C 1
ATOM 1426 O O . LEU B 1 77 ? 0.352 7.188 10.016 1 97.88 77 LEU B O 1
ATOM 1430 N N . ASN B 1 78 ? 1.383 5.371 11.031 1 97.75 78 ASN B N 1
ATOM 1431 C CA . ASN B 1 78 ? 1.096 5.941 12.344 1 97.75 78 ASN B CA 1
ATOM 1432 C C . ASN B 1 78 ? 1.783 7.293 12.531 1 97.75 78 ASN B C 1
ATOM 1434 O O . ASN B 1 78 ? 1.195 8.219 13.086 1 97.75 78 ASN B O 1
ATOM 1438 N N . GLU B 1 79 ? 2.971 7.426 12.109 1 97.62 79 GLU B N 1
ATOM 1439 C CA . GLU B 1 79 ? 3.682 8.695 12.203 1 97.62 79 GLU B CA 1
ATOM 1440 C C . GLU B 1 79 ? 2.986 9.781 11.383 1 97.62 79 GLU B C 1
ATOM 1442 O O . GLU B 1 79 ? 2.877 10.93 11.828 1 97.62 79 GLU B O 1
ATOM 1447 N N . ILE B 1 80 ? 2.529 9.531 10.242 1 98.19 80 ILE B N 1
ATOM 1448 C CA . ILE B 1 80 ? 1.835 10.461 9.359 1 98.19 80 ILE B CA 1
ATOM 1449 C C . ILE B 1 80 ? 0.536 10.922 10.016 1 98.19 80 ILE B C 1
ATOM 1451 O O . ILE B 1 80 ? 0.236 12.117 10.047 1 98.19 80 ILE B O 1
ATOM 1455 N N . ILE B 1 81 ? -0.165 9.961 10.508 1 98.31 81 ILE B N 1
ATOM 1456 C CA . ILE B 1 81 ? -1.433 10.242 11.18 1 98.31 81 ILE B CA 1
ATOM 1457 C C . ILE B 1 81 ? -1.201 11.195 12.352 1 98.31 81 ILE B C 1
ATOM 1459 O O . ILE B 1 81 ? -1.902 12.195 12.492 1 98.31 81 ILE B O 1
ATOM 1463 N N . ASN B 1 82 ? -0.256 10.914 13.117 1 97.75 82 ASN B N 1
ATOM 1464 C CA . ASN B 1 82 ? 0.07 11.766 14.25 1 97.75 82 ASN B CA 1
ATOM 1465 C C . ASN B 1 82 ? 0.461 13.172 13.805 1 97.75 82 ASN B C 1
ATOM 1467 O O . ASN B 1 82 ? 0.037 14.164 14.406 1 97.75 82 ASN B O 1
ATOM 1471 N N . TYR B 1 83 ? 1.265 13.219 12.828 1 98.25 83 TYR B N 1
ATOM 1472 C CA . TYR B 1 83 ? 1.699 14.5 12.281 1 98.25 83 TYR B CA 1
ATOM 1473 C C . TYR B 1 83 ? 0.511 15.305 11.773 1 98.25 83 TYR B C 1
ATOM 1475 O O . TYR B 1 83 ? 0.38 16.484 12.086 1 98.25 83 TYR B O 1
ATOM 1483 N N . VAL B 1 84 ? -0.366 14.695 11.016 1 97.69 84 VAL B N 1
ATOM 1484 C CA . VAL B 1 84 ? -1.55 15.359 10.469 1 97.69 84 VAL B CA 1
ATOM 1485 C C . VAL B 1 84 ? -2.434 15.852 11.617 1 97.69 84 VAL B C 1
ATOM 1487 O O . VAL B 1 84 ? -2.916 16.984 11.594 1 97.69 84 VAL B O 1
ATOM 1490 N N . GLN B 1 85 ? -2.654 15.023 12.625 1 97.75 85 GLN B N 1
ATOM 1491 C CA . GLN B 1 85 ? -3.471 15.414 13.766 1 97.75 85 GLN B CA 1
ATOM 1492 C C . GLN B 1 85 ? -2.852 16.594 14.508 1 97.75 85 GLN B C 1
ATOM 1494 O O . GLN B 1 85 ? -3.562 17.5 14.953 1 97.75 85 GLN B O 1
ATOM 1499 N N . SER B 1 86 ? -1.556 16.562 14.617 1 96.69 86 SER B N 1
ATOM 1500 C CA . SER B 1 86 ? -0.857 17.672 15.266 1 96.69 86 SER B CA 1
ATOM 1501 C C . SER B 1 86 ? -1.045 18.969 14.5 1 96.69 86 SER B C 1
ATOM 1503 O O . SER B 1 86 ? -1.276 20.016 15.102 1 96.69 86 SER B O 1
ATOM 1505 N N . LEU B 1 87 ? -0.901 18.969 13.195 1 95.94 87 LEU B N 1
ATOM 1506 C CA . LEU B 1 87 ? -1.108 20.141 12.352 1 95.94 87 LEU B CA 1
ATOM 1507 C C . LEU B 1 87 ? -2.535 20.656 12.484 1 95.94 87 LEU B C 1
ATOM 1509 O O . LEU B 1 87 ? -2.754 21.875 12.578 1 95.94 87 LEU B O 1
ATOM 1513 N N . GLN B 1 88 ? -3.484 19.734 12.453 1 96.19 88 GLN B N 1
ATOM 1514 C CA . GLN B 1 88 ? -4.891 20.109 12.57 1 96.19 88 GLN B CA 1
ATOM 1515 C C . GLN B 1 88 ? -5.152 20.844 13.883 1 96.19 88 GLN B C 1
ATOM 1517 O O . GLN B 1 88 ? -5.895 21.828 13.906 1 96.19 88 GLN B O 1
ATOM 1522 N N . ARG B 1 89 ? -4.582 20.359 14.938 1 94.94 89 ARG B N 1
ATOM 1523 C CA . ARG B 1 89 ? -4.746 21 16.25 1 94.94 89 ARG B CA 1
ATOM 1524 C C . ARG B 1 89 ? -4.156 22.406 16.234 1 94.94 89 ARG B C 1
ATOM 1526 O O . ARG B 1 89 ? -4.738 23.328 16.812 1 94.94 89 ARG B O 1
ATOM 1533 N N . GLN B 1 90 ? -3.076 22.547 15.609 1 93.88 90 GLN B N 1
ATOM 1534 C CA . GLN B 1 90 ? -2.404 23.844 15.562 1 93.88 90 GLN B CA 1
ATOM 1535 C C . GLN B 1 90 ? -3.215 24.859 14.758 1 93.88 90 GLN B C 1
ATOM 1537 O O . GLN B 1 90 ? -3.221 26.047 15.078 1 93.88 90 GLN B O 1
ATOM 1542 N N . VAL B 1 91 ? -3.828 24.375 13.789 1 91.81 91 VAL B N 1
ATOM 1543 C CA . VA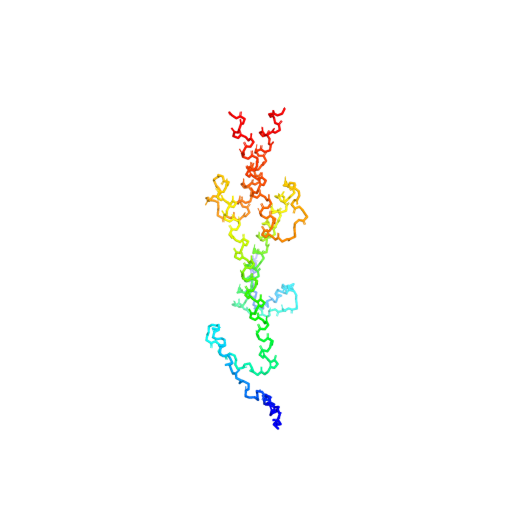L B 1 91 ? -4.637 25.266 12.961 1 91.81 91 VAL B CA 1
ATOM 1544 C C . VAL B 1 91 ? -5.926 25.625 13.695 1 91.81 91 VAL B C 1
ATOM 1546 O O . VAL B 1 91 ? -6.418 26.75 13.57 1 91.81 91 VAL B O 1
ATOM 1549 N N . LYS B 1 92 ? -6.566 24.703 14.305 1 86.5 92 LYS B N 1
ATOM 1550 C CA . LYS B 1 92 ? -7.801 24.953 15.039 1 86.5 92 LYS B CA 1
ATOM 1551 C C . LYS B 1 92 ? -7.555 25.906 16.203 1 86.5 92 LYS B C 1
ATOM 1553 O O . LYS B 1 92 ? -8.375 26.797 16.484 1 86.5 92 LYS B O 1
ATOM 1558 N N . VAL B 1 93 ? -6.57 25.734 17.016 1 75.19 93 VAL B N 1
ATOM 1559 C CA . VAL B 1 93 ? -6.27 26.609 18.141 1 75.19 93 VAL B CA 1
ATOM 1560 C C . VAL B 1 93 ? -5.984 28.031 17.641 1 75.19 93 VAL B C 1
ATOM 1562 O O . VAL B 1 93 ? -6.289 29 18.312 1 75.19 93 VAL B O 1
ATOM 1565 N N . LYS B 1 94 ? -5.566 28.25 16.625 1 67.25 94 LYS B N 1
ATOM 1566 C CA . LYS B 1 94 ? -5.277 29.578 16.094 1 67.25 94 LYS B CA 1
ATOM 1567 C C . LYS B 1 94 ? -6.535 30.234 15.539 1 67.25 94 LYS B C 1
ATOM 1569 O O . LYS B 1 94 ? -6.523 31.422 15.188 1 67.25 94 LYS B O 1
ATOM 1574 N N . LYS B 1 95 ? -7.492 29.625 15.445 1 52.59 95 LYS B N 1
ATOM 1575 C CA . LYS B 1 95 ? -8.75 30.328 15.188 1 52.59 95 LYS B CA 1
ATOM 1576 C C . LYS B 1 95 ? -9.383 30.812 16.484 1 52.59 95 LYS B C 1
ATOM 1578 O O . LYS B 1 95 ? -9.188 30.219 17.547 1 52.59 95 LYS B O 1
#

Foldseek 3Di:
DDPPPPPPPDPPPPPQPPPCPDPCSPPPDPVNVVVVVVVVVVVVVVVVVVVVVVVVVVVLQVVQPPLVVDDDPVVSVVSSVVRVVVVVVVVVVVD/DPPPPPPPPPPPPPPLPQPCPDPCSPPQDPVSVVVVVVVVVVVVVVVVVVVVVVVVVVVLQVVQPPLVPDDDPVVSVVSSVVRVVVVVVVVVVVD

Radius of gyration: 29.24 Å; Cα contacts (8 Å, |Δi|>4): 94; chains: 2; bounding box: 28×83×111 Å